Protein AF-A0A6C0D6Q9-F1 (afdb_monomer)

Radius of gyration: 25.02 Å; Cα contacts (8 Å, |Δi|>4): 285; chains: 1; bounding box: 72×56×76 Å

Sequence (284 aa):
MNNLYQIFYPYNKFDSTKDVEIRLEKFMYTKEYIDFENEVADVDDVADAVHAIDNNACTIVSEGAFEQQHPPQSVVNVIVQPSLQRGGSKLLIPDKIDSLFWCLYIAHYGYEQYLAIGNKYMNAEFVEKAKIMEYLKSNKNVLKNINKKITLGAAQEIMSELITNKKTSLLSINAFAAYYKKNILIENTMNGSYLEYIYDTDEPWIHIKYITRGRYGICEIFPIVKTGIHVEYPDKPLRGISTYKVSELNELAASIPSIANDPARSSWKKPDLYGNIWRTLLWA

Structure (mmCIF, N/CA/C/O backbone):
data_AF-A0A6C0D6Q9-F1
#
_entry.id   AF-A0A6C0D6Q9-F1
#
loop_
_atom_site.group_PDB
_atom_site.id
_atom_site.type_symbol
_atom_site.label_atom_id
_atom_site.label_alt_id
_atom_site.label_comp_id
_atom_site.label_asym_id
_atom_site.label_entity_id
_atom_site.label_seq_id
_atom_site.pdbx_PDB_ins_code
_atom_site.Cartn_x
_atom_site.Cartn_y
_atom_site.Cartn_z
_atom_site.occupancy
_atom_site.B_iso_or_equiv
_atom_site.auth_seq_id
_atom_site.auth_comp_id
_atom_site.auth_asym_id
_atom_site.auth_atom_id
_atom_site.pdbx_PDB_model_num
ATOM 1 N N . MET A 1 1 ? -2.386 24.964 -40.625 1.00 36.41 1 MET A N 1
ATOM 2 C CA . MET A 1 1 ? -2.923 25.554 -39.381 1.00 36.41 1 MET A CA 1
ATOM 3 C C . MET A 1 1 ? -2.452 24.682 -38.232 1.00 36.41 1 MET A C 1
ATOM 5 O O . MET A 1 1 ? -3.066 23.661 -37.981 1.00 36.41 1 MET A O 1
ATOM 9 N N . ASN A 1 2 ? -1.315 25.018 -37.627 1.00 41.38 2 ASN A N 1
ATOM 10 C CA . ASN A 1 2 ? -0.743 24.296 -36.489 1.00 41.38 2 ASN A CA 1
ATOM 11 C C . ASN A 1 2 ? -0.406 25.306 -35.389 1.00 41.38 2 ASN A C 1
ATOM 13 O O . ASN A 1 2 ? -0.031 26.433 -35.706 1.00 41.38 2 ASN A O 1
ATOM 17 N N . ASN A 1 3 ? -0.481 24.833 -34.143 1.00 46.12 3 ASN A N 1
ATOM 18 C CA . ASN A 1 3 ? 0.010 25.438 -32.896 1.00 46.12 3 ASN A CA 1
ATOM 19 C C . ASN A 1 3 ? -0.953 26.302 -32.072 1.00 46.12 3 ASN A C 1
ATOM 21 O O . ASN A 1 3 ? -0.713 27.487 -31.868 1.00 46.12 3 ASN A O 1
ATOM 25 N N . LEU A 1 4 ? -1.949 25.652 -31.452 1.00 44.44 4 LEU A N 1
ATOM 26 C CA . LEU A 1 4 ? -2.520 26.133 -30.181 1.00 44.44 4 LEU A CA 1
ATOM 27 C C . LEU A 1 4 ? -2.158 25.252 -28.961 1.00 44.44 4 LEU A C 1
ATOM 29 O O . LEU A 1 4 ? -2.264 25.708 -27.829 1.00 44.44 4 LEU A O 1
ATOM 33 N N . TYR A 1 5 ? -1.686 24.014 -29.156 1.00 46.50 5 TYR A N 1
ATOM 34 C CA . TYR A 1 5 ? -1.529 23.036 -28.061 1.00 46.50 5 TYR A CA 1
ATOM 35 C C . TYR A 1 5 ? -0.155 23.025 -27.367 1.00 46.50 5 TYR A C 1
ATOM 37 O O . TYR A 1 5 ? 0.051 22.267 -26.422 1.00 46.50 5 TYR A O 1
ATOM 45 N N . GLN A 1 6 ? 0.787 23.869 -27.793 1.00 46.34 6 GLN A N 1
ATOM 46 C CA . GLN A 1 6 ? 2.190 23.780 -27.361 1.00 46.34 6 GLN A CA 1
ATOM 47 C C . GLN A 1 6 ? 2.535 24.588 -26.095 1.00 46.34 6 GLN A C 1
ATOM 49 O O . GLN A 1 6 ? 3.666 24.530 -25.626 1.00 46.34 6 GLN A O 1
ATOM 54 N N . ILE A 1 7 ? 1.585 25.338 -25.526 1.00 48.66 7 ILE A N 1
ATOM 55 C CA . ILE A 1 7 ? 1.871 26.299 -24.442 1.00 48.66 7 ILE A CA 1
ATOM 56 C C . ILE A 1 7 ? 1.864 25.633 -23.051 1.00 48.66 7 ILE A C 1
ATOM 58 O O . ILE A 1 7 ? 2.538 26.104 -22.140 1.00 48.66 7 ILE A O 1
ATOM 62 N N . PHE A 1 8 ? 1.146 24.518 -22.871 1.00 47.94 8 PHE A N 1
ATOM 63 C CA . PHE A 1 8 ? 0.882 23.963 -21.533 1.00 47.94 8 PHE A CA 1
ATOM 64 C C . PHE A 1 8 ? 1.704 22.726 -21.151 1.00 47.94 8 PHE A C 1
ATOM 66 O O . PHE A 1 8 ? 1.714 22.354 -19.978 1.00 47.94 8 PHE A O 1
ATOM 73 N N . TYR A 1 9 ? 2.415 22.089 -22.088 1.00 48.41 9 TYR A N 1
ATOM 74 C CA . TYR A 1 9 ? 3.174 20.869 -21.796 1.00 48.41 9 TYR A CA 1
ATOM 75 C C . TYR A 1 9 ? 4.577 20.913 -22.414 1.00 48.41 9 TYR A C 1
ATOM 77 O O . TYR A 1 9 ? 4.695 21.143 -23.615 1.00 48.41 9 TYR A O 1
ATOM 85 N N . PRO A 1 10 ? 5.646 20.645 -21.636 1.00 45.38 10 PRO A N 1
ATOM 86 C CA . PRO A 1 10 ? 7.024 20.851 -22.088 1.00 45.38 10 PRO A CA 1
ATOM 87 C C . PRO A 1 10 ? 7.542 19.808 -23.093 1.00 45.38 10 PRO A C 1
ATOM 89 O O . PRO A 1 10 ? 8.699 19.886 -23.484 1.00 45.38 10 PRO A O 1
ATOM 92 N N . TYR A 1 11 ? 6.720 18.853 -23.536 1.00 50.53 11 TYR A N 1
ATOM 93 C CA . TYR A 1 11 ? 7.066 17.877 -24.573 1.00 50.53 11 TYR A CA 1
ATOM 94 C C . TYR A 1 11 ? 5.800 17.432 -25.305 1.00 50.53 11 TYR A C 1
ATOM 96 O O . TYR A 1 11 ? 4.738 17.388 -24.682 1.00 50.53 11 TYR A O 1
ATOM 104 N N . ASN A 1 12 ? 5.940 17.078 -26.588 1.00 54.81 12 ASN A N 1
ATOM 105 C CA . ASN A 1 12 ? 4.937 16.518 -27.508 1.00 54.81 12 ASN A CA 1
ATOM 106 C C . ASN A 1 12 ? 4.196 15.305 -26.909 1.00 54.81 12 ASN A C 1
ATOM 108 O O . ASN A 1 12 ? 4.475 14.147 -27.211 1.00 54.81 12 ASN A O 1
ATOM 112 N N . LYS A 1 13 ? 3.285 15.564 -25.968 1.00 51.81 13 LYS A N 1
ATOM 113 C CA . LYS A 1 13 ? 2.663 14.545 -25.114 1.00 51.81 13 LYS A CA 1
ATOM 114 C C . LYS A 1 13 ? 1.428 13.911 -25.750 1.00 51.81 13 LYS A C 1
ATOM 116 O O . LYS A 1 13 ? 0.923 12.954 -25.166 1.00 51.81 13 LYS A O 1
ATOM 121 N N . PHE A 1 14 ? 0.957 14.442 -26.880 1.00 53.38 14 PHE A N 1
ATOM 122 C CA . PHE A 1 14 ? -0.321 14.099 -27.512 1.00 53.38 14 PHE A CA 1
ATOM 123 C C . PHE A 1 14 ? -0.255 14.134 -29.050 1.00 53.38 14 PHE A C 1
ATOM 125 O O . PHE A 1 14 ? -1.269 14.345 -29.705 1.00 53.38 14 PHE A O 1
ATOM 132 N N . ASP A 1 15 ? 0.932 13.957 -29.633 1.00 57.75 15 ASP A N 1
ATOM 133 C CA . ASP A 1 15 ? 1.113 14.083 -31.087 1.00 57.75 15 ASP A CA 1
ATOM 134 C C . ASP A 1 15 ? 0.580 12.875 -31.869 1.00 57.75 15 ASP A C 1
ATOM 136 O O . ASP A 1 15 ? 0.362 12.976 -33.076 1.00 57.75 15 ASP A O 1
ATOM 140 N N . SER A 1 16 ? 0.348 11.738 -31.204 1.00 62.16 16 SER A N 1
ATOM 141 C CA . SER A 1 16 ? -0.269 10.569 -31.822 1.00 62.16 16 SER A CA 1
ATOM 142 C C . SER A 1 16 ? -1.599 10.227 -31.157 1.00 62.16 16 SER A C 1
ATOM 144 O O . SER A 1 16 ? -1.721 10.180 -29.932 1.00 62.16 16 SER A O 1
ATOM 146 N N . THR A 1 17 ? -2.611 9.941 -31.975 1.00 57.62 17 THR A N 1
ATOM 147 C CA . THR A 1 17 ? -3.930 9.473 -31.523 1.00 57.62 17 THR A CA 1
ATOM 148 C C . THR A 1 17 ? -3.814 8.194 -30.687 1.00 57.62 17 THR A C 1
ATOM 150 O O . THR A 1 17 ? -4.559 8.014 -29.730 1.00 57.62 17 THR A O 1
ATOM 153 N N . LYS A 1 18 ? -2.797 7.367 -30.972 1.00 57.78 18 LYS A N 1
ATOM 154 C CA . LYS A 1 18 ? -2.474 6.150 -30.216 1.00 57.78 18 LYS A CA 1
ATOM 155 C C . LYS A 1 18 ? -2.000 6.436 -28.787 1.00 57.78 18 LYS A C 1
ATOM 157 O O . LYS A 1 18 ? -2.343 5.690 -27.878 1.00 57.78 18 LYS A O 1
ATOM 162 N N . ASP A 1 19 ? -1.256 7.521 -28.556 1.00 55.28 19 ASP A N 1
ATOM 163 C CA . ASP A 1 19 ? -0.833 7.912 -27.201 1.00 55.28 19 ASP A CA 1
ATOM 164 C C . ASP A 1 19 ? -2.011 8.372 -26.338 1.00 55.28 19 ASP A C 1
ATOM 166 O O . ASP A 1 19 ? -1.986 8.222 -25.114 1.00 55.28 19 ASP A O 1
ATOM 170 N N . VAL A 1 20 ? -3.032 8.955 -26.971 1.00 60.06 20 VAL A N 1
ATOM 171 C CA . VAL A 1 20 ? -4.277 9.355 -26.310 1.00 60.06 20 VAL A CA 1
ATOM 172 C C . VAL A 1 20 ? -5.101 8.119 -25.969 1.00 60.06 20 VAL A C 1
ATOM 174 O O . VAL A 1 20 ? -5.506 7.982 -24.817 1.00 60.06 20 VAL A O 1
ATOM 177 N N . GLU A 1 21 ? -5.279 7.203 -26.924 1.00 56.94 21 GLU A N 1
ATOM 178 C CA . GLU A 1 21 ? -5.987 5.934 -26.719 1.00 56.94 21 GLU A CA 1
ATOM 179 C C . GLU A 1 21 ? -5.357 5.130 -25.580 1.00 56.94 21 GLU A C 1
ATOM 181 O O . GLU A 1 21 ? -6.020 4.913 -24.576 1.00 56.94 21 GLU A O 1
ATOM 186 N N . ILE A 1 22 ? -4.058 4.826 -25.628 1.00 61.12 22 ILE A N 1
ATOM 187 C CA . ILE A 1 22 ? -3.384 4.005 -24.601 1.00 61.12 22 ILE A CA 1
ATOM 188 C C . ILE A 1 22 ? -3.455 4.643 -23.200 1.00 61.12 22 ILE A C 1
ATOM 190 O O . ILE A 1 22 ? -3.532 3.953 -22.182 1.00 61.12 22 ILE A O 1
ATOM 194 N N . ARG A 1 23 ? -3.413 5.979 -23.103 1.00 58.59 23 ARG A N 1
ATOM 195 C CA . ARG A 1 23 ? -3.444 6.671 -21.800 1.00 58.59 23 ARG A CA 1
ATOM 196 C C . ARG A 1 23 ? -4.843 6.825 -21.229 1.00 58.59 23 ARG A C 1
ATOM 198 O O . ARG A 1 23 ? -4.978 6.881 -20.004 1.00 58.59 23 ARG A O 1
ATOM 205 N N . LEU A 1 24 ? -5.846 6.952 -22.092 1.00 60.97 24 LEU A N 1
ATOM 206 C CA . LEU A 1 24 ? -7.233 7.147 -21.690 1.00 60.97 24 LEU A CA 1
ATOM 207 C C . LEU A 1 24 ? -8.018 5.841 -21.640 1.00 60.97 24 LEU A C 1
ATOM 209 O O . LEU A 1 24 ? -9.018 5.815 -20.940 1.00 60.97 24 LEU A O 1
ATOM 213 N N . GLU A 1 25 ? -7.554 4.761 -22.269 1.00 66.00 25 GLU A N 1
ATOM 214 C CA . GLU A 1 25 ? -8.212 3.447 -22.296 1.00 66.00 25 GLU A CA 1
ATOM 215 C C . GLU A 1 25 ? -8.549 2.946 -20.887 1.00 66.00 25 GLU A C 1
ATOM 217 O O . GLU A 1 25 ? -9.676 2.538 -20.619 1.00 66.00 25 GLU A O 1
ATOM 222 N N . LYS A 1 26 ? -7.634 3.117 -19.924 1.00 59.66 26 LYS A N 1
ATOM 223 C CA . LYS A 1 26 ? -7.887 2.758 -18.515 1.00 59.66 26 LYS A CA 1
ATOM 224 C C . LYS A 1 26 ? -9.010 3.566 -17.841 1.00 59.66 26 LYS A C 1
ATOM 226 O O . LYS A 1 26 ? -9.504 3.164 -16.789 1.00 59.66 26 LYS A O 1
ATOM 231 N N . PHE A 1 27 ? -9.382 4.702 -18.425 1.00 59.97 27 PHE A N 1
ATOM 232 C CA . PHE A 1 27 ? -10.441 5.608 -17.981 1.00 59.97 27 PHE A CA 1
ATOM 233 C C . PHE A 1 27 ? -11.648 5.637 -18.935 1.00 59.97 27 PHE A C 1
ATOM 235 O O . PHE A 1 27 ? -12.621 6.335 -18.654 1.00 59.97 27 PHE A O 1
ATOM 242 N N . MET A 1 28 ? -11.598 4.910 -20.055 1.00 67.56 28 MET A N 1
ATOM 243 C CA . MET A 1 28 ? -12.681 4.829 -21.030 1.00 67.56 28 MET A CA 1
ATOM 244 C C . MET A 1 28 ? -13.683 3.740 -20.629 1.00 67.56 28 MET A C 1
ATOM 246 O O . MET A 1 28 ? -13.324 2.692 -20.091 1.00 67.56 28 MET A O 1
ATOM 250 N N . TYR A 1 29 ? -14.961 4.004 -20.892 1.00 57.69 29 TYR A N 1
ATOM 251 C CA . TYR A 1 29 ? -16.035 3.017 -20.781 1.00 57.69 29 TYR A CA 1
ATOM 252 C C . TYR A 1 29 ? -16.038 2.158 -22.052 1.00 57.69 29 TYR A C 1
ATOM 254 O O . TYR A 1 29 ? -16.615 2.547 -23.067 1.00 57.69 29 TYR A O 1
ATOM 262 N N . THR A 1 30 ? -15.327 1.030 -22.025 1.00 75.50 30 THR A N 1
ATOM 263 C CA . THR A 1 30 ? -15.265 0.081 -23.148 1.00 75.50 30 THR A CA 1
ATOM 264 C C . THR A 1 30 ? -16.440 -0.899 -23.114 1.00 75.50 30 THR A C 1
ATOM 266 O O . THR A 1 30 ? -17.106 -1.066 -22.097 1.00 75.50 30 THR A O 1
ATOM 269 N N . LYS A 1 31 ? -16.722 -1.568 -24.235 1.00 63.56 31 LYS A N 1
ATOM 270 C CA . LYS A 1 31 ? -17.816 -2.549 -24.308 1.00 63.56 31 LYS A CA 1
ATOM 271 C C . LYS A 1 31 ? -17.593 -3.745 -23.369 1.00 63.56 31 LYS A C 1
ATOM 273 O O . LYS A 1 31 ? -18.508 -4.139 -22.666 1.00 63.56 31 LYS A O 1
ATOM 278 N N . GLU A 1 32 ? -16.350 -4.214 -23.274 1.00 64.06 32 GLU A N 1
ATOM 279 C CA . GLU A 1 32 ? -15.916 -5.259 -22.330 1.00 64.06 32 GLU A CA 1
ATOM 280 C C . GLU A 1 32 ? -16.214 -4.893 -20.864 1.00 64.06 32 GLU A C 1
ATOM 282 O O . GLU A 1 32 ? -16.486 -5.762 -20.042 1.00 64.06 32 GLU A O 1
ATOM 287 N N . TYR A 1 33 ? -16.194 -3.597 -20.536 1.00 58.97 33 TYR A N 1
ATOM 288 C CA . TYR A 1 33 ? -16.543 -3.086 -19.213 1.00 58.97 33 TYR A CA 1
ATOM 289 C C . TYR A 1 33 ? -18.053 -3.135 -18.937 1.00 58.97 33 TYR A C 1
ATOM 291 O O . TYR A 1 33 ? -18.457 -3.512 -17.841 1.00 58.97 33 TYR A O 1
ATOM 299 N N . ILE A 1 34 ? -18.876 -2.776 -19.930 1.00 65.00 34 ILE A N 1
ATOM 300 C CA . ILE A 1 34 ? -20.345 -2.825 -19.832 1.00 65.00 34 ILE A CA 1
ATOM 301 C C . ILE A 1 34 ? -20.808 -4.272 -19.653 1.00 65.00 34 ILE A C 1
ATOM 303 O O . ILE A 1 34 ? -21.664 -4.551 -18.819 1.00 65.00 34 ILE A O 1
ATOM 307 N N . ASP A 1 35 ? -20.204 -5.194 -20.399 1.00 67.06 35 ASP A N 1
ATOM 308 C CA . ASP A 1 35 ? -20.554 -6.610 -20.334 1.00 67.06 35 ASP A CA 1
ATOM 309 C C . ASP A 1 35 ? -20.188 -7.213 -18.955 1.00 67.06 35 ASP A C 1
ATOM 311 O O . ASP A 1 35 ? -20.977 -7.970 -18.395 1.00 67.06 35 ASP A O 1
ATOM 315 N N . PHE A 1 36 ? -19.074 -6.789 -18.336 1.00 60.75 36 PHE A N 1
ATOM 316 C CA . PHE A 1 36 ? -18.707 -7.178 -16.963 1.00 60.75 36 PHE A CA 1
ATOM 317 C C . PHE A 1 36 ? -19.627 -6.579 -15.882 1.00 60.75 36 PHE A C 1
ATOM 319 O O . PHE A 1 36 ? -19.963 -7.264 -14.920 1.00 60.75 36 PHE A O 1
ATOM 326 N N . GLU A 1 37 ? -20.036 -5.308 -15.997 1.00 53.53 37 GLU A N 1
ATOM 327 C CA . GLU A 1 37 ? -20.980 -4.705 -15.037 1.00 53.53 37 GLU A CA 1
ATOM 328 C C . GLU A 1 37 ? -22.361 -5.368 -15.097 1.00 53.53 37 GLU A C 1
ATOM 330 O O . GLU A 1 37 ? -22.969 -5.594 -14.051 1.00 53.53 37 GLU A O 1
ATOM 335 N N . ASN A 1 38 ? -22.826 -5.736 -16.293 1.00 53.56 38 ASN A N 1
ATOM 336 C CA . ASN A 1 38 ? -24.103 -6.427 -16.468 1.00 53.56 38 ASN A CA 1
ATOM 337 C C . ASN A 1 38 ? -24.065 -7.861 -15.909 1.00 53.56 38 ASN A C 1
ATOM 339 O O . ASN A 1 38 ? -25.003 -8.264 -15.230 1.00 53.56 38 ASN A O 1
ATOM 343 N N . GLU A 1 39 ? -22.960 -8.599 -16.081 1.00 53.66 39 GLU A N 1
ATOM 344 C CA . GLU A 1 39 ? -22.799 -9.934 -15.473 1.00 53.66 39 GLU A CA 1
ATOM 345 C C . GLU A 1 39 ? -22.780 -9.907 -13.933 1.00 53.66 39 GLU A C 1
ATOM 347 O O . GLU A 1 39 ? -23.155 -10.889 -13.293 1.00 53.66 39 GLU A O 1
ATOM 352 N N . VAL A 1 40 ? -22.352 -8.798 -13.321 1.00 52.16 40 VAL A N 1
ATOM 353 C CA . VAL A 1 40 ? -22.375 -8.618 -11.858 1.00 52.16 40 VAL A CA 1
ATOM 354 C C . VAL A 1 40 ? -23.752 -8.152 -11.365 1.00 52.16 40 VAL A C 1
ATOM 356 O O . VAL A 1 40 ? -24.133 -8.495 -10.248 1.00 52.16 40 VAL A O 1
ATOM 359 N N . ALA A 1 41 ? -24.504 -7.409 -12.181 1.00 46.69 41 ALA A N 1
ATOM 360 C CA . ALA A 1 41 ? -25.847 -6.930 -11.851 1.00 46.69 41 ALA A CA 1
ATOM 361 C C . ALA A 1 41 ? -26.933 -8.020 -11.969 1.00 46.69 41 ALA A C 1
ATOM 363 O O . ALA A 1 41 ? -27.882 -8.016 -11.188 1.00 46.69 41 ALA A O 1
ATOM 364 N N . ASP A 1 42 ? -26.769 -8.998 -12.866 1.00 38.38 42 ASP A N 1
ATOM 365 C CA . ASP A 1 42 ? -27.741 -10.085 -13.100 1.00 38.38 42 ASP A CA 1
ATOM 366 C C . ASP A 1 42 ? -27.826 -11.130 -11.958 1.00 38.38 42 ASP A C 1
ATOM 368 O O . ASP A 1 42 ? -28.563 -12.114 -12.055 1.00 38.38 42 ASP A O 1
ATOM 372 N N . VAL A 1 43 ? -27.098 -10.937 -10.851 1.00 43.66 43 VAL A N 1
ATOM 373 C CA . VAL A 1 43 ? -27.155 -11.810 -9.660 1.00 43.66 43 VAL A CA 1
ATOM 374 C C . VAL A 1 43 ? -28.143 -11.289 -8.596 1.00 43.66 43 VAL A C 1
ATOM 376 O O . VAL A 1 43 ? -28.508 -12.044 -7.695 1.00 43.66 43 VAL A O 1
ATOM 379 N N . ASP A 1 44 ? -28.633 -10.048 -8.714 1.00 37.12 44 ASP A N 1
ATOM 380 C CA . ASP A 1 44 ? -29.447 -9.388 -7.676 1.00 37.12 44 ASP A CA 1
ATOM 381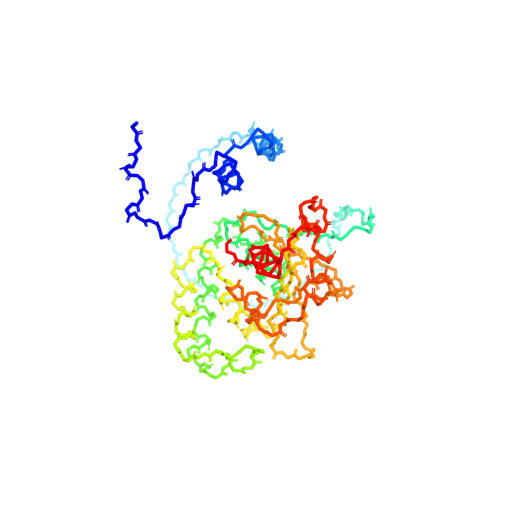 C C . ASP A 1 44 ? -30.978 -9.425 -7.902 1.00 37.12 44 ASP A C 1
ATOM 383 O O . ASP A 1 44 ? -31.736 -9.056 -7.003 1.00 37.12 44 ASP A O 1
ATOM 387 N N . ASP A 1 45 ? -31.481 -9.955 -9.023 1.00 34.78 45 ASP A N 1
ATOM 388 C CA . ASP A 1 45 ? -32.927 -9.989 -9.319 1.00 34.78 45 ASP A CA 1
ATOM 389 C C . ASP A 1 45 ? -33.630 -11.276 -8.837 1.00 34.78 45 ASP A C 1
ATOM 391 O O . ASP A 1 45 ? -34.239 -12.020 -9.606 1.00 34.78 45 ASP A O 1
ATOM 395 N N . VAL A 1 46 ? -33.598 -11.542 -7.524 1.00 35.22 46 VAL A N 1
ATOM 396 C CA . VAL A 1 46 ? -34.611 -12.397 -6.862 1.00 35.22 46 VAL A CA 1
ATOM 397 C C . VAL A 1 46 ? -34.925 -11.882 -5.452 1.00 35.22 46 VAL A C 1
ATOM 399 O O . VAL A 1 46 ? -34.739 -12.583 -4.458 1.00 35.22 46 VAL A O 1
ATOM 402 N N . ALA A 1 47 ? -35.408 -10.645 -5.328 1.00 30.86 47 ALA A N 1
ATOM 403 C CA . ALA A 1 47 ? -35.934 -10.155 -4.050 1.00 30.86 47 ALA A CA 1
ATOM 404 C C . ALA A 1 47 ? -37.081 -9.143 -4.197 1.00 30.86 47 ALA A C 1
ATOM 406 O O . ALA A 1 47 ? -37.170 -8.204 -3.418 1.00 30.86 47 ALA A O 1
ATOM 407 N N . ASP A 1 48 ? -38.002 -9.372 -5.135 1.00 32.69 48 ASP A N 1
ATOM 408 C CA . ASP A 1 48 ? -39.296 -8.681 -5.166 1.00 32.69 48 ASP A CA 1
ATOM 409 C C . ASP A 1 48 ? -40.442 -9.693 -5.048 1.00 32.69 48 ASP A C 1
ATOM 411 O O . ASP A 1 48 ? -41.012 -10.149 -6.035 1.00 32.69 48 ASP A O 1
ATOM 415 N N . ALA A 1 49 ? -40.758 -10.070 -3.805 1.00 27.62 49 ALA A N 1
ATOM 416 C CA . ALA A 1 49 ? -42.090 -10.490 -3.361 1.00 27.62 49 ALA A CA 1
ATOM 417 C C . ALA A 1 49 ? -42.048 -10.821 -1.861 1.00 27.62 49 ALA A C 1
ATOM 419 O O . ALA A 1 49 ? -41.525 -11.862 -1.485 1.00 27.62 49 ALA A O 1
ATOM 420 N N . VAL A 1 50 ? -42.595 -9.949 -1.007 1.00 29.83 50 VAL A N 1
ATOM 421 C CA . VAL A 1 50 ? -43.703 -10.235 -0.066 1.00 29.83 50 VAL A CA 1
ATOM 422 C C . VAL A 1 50 ? -43.984 -8.966 0.759 1.00 29.83 50 VAL A C 1
ATOM 424 O O . VAL A 1 50 ? -43.269 -8.607 1.685 1.00 29.83 50 VAL A O 1
ATOM 427 N N . HIS A 1 51 ? -45.059 -8.296 0.346 1.00 29.66 51 HIS A N 1
ATOM 428 C CA . HIS A 1 51 ? -46.069 -7.559 1.110 1.00 29.66 51 HIS A CA 1
ATOM 429 C C . HIS A 1 51 ? -45.771 -6.981 2.511 1.00 29.66 51 HIS A C 1
ATOM 431 O O . HIS A 1 51 ? -45.695 -7.678 3.517 1.00 29.66 51 HIS A O 1
ATOM 437 N N . ALA A 1 52 ? -45.830 -5.645 2.537 1.00 27.28 52 ALA A N 1
ATOM 438 C CA . ALA A 1 52 ? -46.611 -4.788 3.435 1.00 27.28 52 ALA A CA 1
ATOM 439 C C . ALA A 1 52 ? -47.501 -5.462 4.503 1.00 27.28 52 ALA A C 1
ATOM 441 O O . ALA A 1 52 ? -48.467 -6.133 4.144 1.00 27.28 52 ALA A O 1
ATOM 442 N N . ILE A 1 53 ? -47.280 -5.106 5.780 1.00 31.47 53 ILE A N 1
ATOM 443 C CA . ILE A 1 53 ? -48.332 -4.890 6.793 1.00 31.47 53 ILE A CA 1
ATOM 444 C C . ILE A 1 53 ? -47.967 -3.670 7.666 1.00 31.47 53 ILE A C 1
ATOM 446 O O . ILE A 1 53 ? -46.814 -3.461 8.035 1.00 31.47 53 ILE A O 1
ATOM 450 N N . ASP A 1 54 ? -49.010 -2.886 7.930 1.00 27.72 54 ASP A N 1
ATOM 451 C CA . ASP A 1 54 ? -49.168 -1.618 8.645 1.00 27.72 54 ASP A CA 1
ATOM 452 C C . ASP A 1 54 ? -48.539 -1.453 10.047 1.00 27.72 54 ASP A C 1
ATOM 454 O O . ASP A 1 54 ? -48.595 -2.330 10.904 1.00 27.72 54 ASP A O 1
ATOM 458 N N . ASN A 1 55 ? -48.059 -0.221 10.267 1.00 28.83 55 ASN A N 1
ATOM 459 C CA . ASN A 1 55 ? -48.318 0.705 11.383 1.00 28.83 55 ASN A CA 1
ATOM 460 C C . ASN A 1 55 ? -48.687 0.163 12.783 1.00 28.83 55 ASN A C 1
ATOM 462 O O . ASN A 1 55 ? -49.788 -0.338 12.997 1.00 28.83 55 ASN A O 1
ATOM 466 N N . ASN A 1 56 ? -47.870 0.511 13.791 1.00 30.50 56 ASN A N 1
ATOM 467 C CA . ASN A 1 56 ? -48.351 1.218 14.990 1.00 30.50 56 ASN A CA 1
ATOM 468 C C . ASN A 1 56 ? -47.215 1.822 15.839 1.00 30.50 56 ASN A C 1
ATOM 470 O O . ASN A 1 56 ? -46.089 1.335 15.870 1.00 30.50 56 ASN A O 1
ATOM 474 N N . ALA A 1 57 ? -47.547 2.932 16.495 1.00 25.92 57 ALA A N 1
ATOM 475 C CA . ALA A 1 57 ? -46.662 3.855 17.197 1.00 25.92 57 ALA A CA 1
ATOM 476 C C . ALA A 1 57 ? -46.303 3.455 18.649 1.00 25.92 57 ALA A C 1
ATOM 478 O O . ALA A 1 57 ? -46.954 2.607 19.251 1.00 25.92 57 ALA A O 1
ATOM 479 N N . CYS A 1 58 ? -45.396 4.263 19.229 1.00 22.80 58 CYS A N 1
ATOM 480 C CA . CYS A 1 58 ? -45.438 4.816 20.602 1.00 22.80 58 CYS A CA 1
ATOM 481 C C . CYS A 1 58 ? -44.438 4.272 21.663 1.00 22.80 58 CYS A C 1
ATOM 483 O O . CYS A 1 58 ? -44.626 3.215 22.245 1.00 22.80 58 CYS A O 1
ATOM 485 N N . THR A 1 59 ? -43.459 5.137 21.977 1.00 22.66 59 THR A N 1
ATOM 486 C CA . THR A 1 59 ? -43.056 5.627 23.322 1.00 22.66 59 THR A CA 1
ATOM 487 C C . THR A 1 59 ? -42.213 4.787 24.309 1.00 22.66 59 THR A C 1
ATOM 489 O O . THR A 1 59 ? -42.647 3.805 24.892 1.00 22.66 59 THR A O 1
ATOM 492 N N . ILE A 1 60 ? -41.007 5.336 24.541 1.00 26.55 60 ILE A N 1
ATOM 493 C CA . ILE A 1 60 ? -40.158 5.491 25.750 1.00 26.55 60 ILE A CA 1
ATOM 494 C C . ILE A 1 60 ? -40.682 4.913 27.085 1.00 26.55 60 ILE A C 1
ATOM 496 O O . ILE A 1 60 ? -41.680 5.429 27.571 1.00 26.55 60 ILE A O 1
ATOM 500 N N . VAL A 1 61 ? -39.894 4.043 27.757 1.00 25.83 61 VAL A N 1
ATOM 501 C CA . VAL A 1 61 ? -39.509 4.130 29.199 1.00 25.83 61 VAL A CA 1
ATOM 502 C C . VAL A 1 61 ? -38.160 3.411 29.449 1.00 25.83 61 VAL A C 1
ATOM 504 O O . VAL A 1 61 ? -37.756 2.524 28.701 1.00 25.83 61 VAL A O 1
ATOM 507 N N . SER A 1 62 ? -37.474 3.874 30.491 1.00 25.33 62 SER A N 1
ATOM 508 C CA . SER A 1 62 ? -36.135 3.635 31.039 1.00 25.33 62 SER A CA 1
ATOM 509 C C . SER A 1 62 ? -35.929 2.396 31.939 1.00 25.33 62 SER A C 1
ATOM 511 O O . SER A 1 62 ? -36.883 1.866 32.493 1.00 25.33 62 SER A O 1
ATOM 513 N N . GLU A 1 63 ? -34.636 2.111 32.182 1.00 25.28 63 GLU A N 1
ATOM 514 C CA . GLU A 1 63 ? -33.986 1.524 33.384 1.00 25.28 63 GLU A CA 1
ATOM 515 C C . GLU A 1 63 ? -34.196 0.046 33.786 1.00 25.28 63 GLU A C 1
ATOM 517 O O . GLU A 1 63 ? -35.308 -0.449 33.907 1.00 25.28 63 GLU A O 1
ATOM 522 N N . GLY A 1 64 ? -33.076 -0.616 34.135 1.00 25.50 64 GLY A N 1
ATOM 523 C CA . GLY A 1 64 ? -33.057 -1.793 35.018 1.00 25.50 64 GLY A CA 1
ATOM 524 C C . GLY A 1 64 ? -31.996 -2.852 34.688 1.00 25.50 64 GLY A C 1
ATOM 525 O O . GLY A 1 64 ? -32.170 -3.640 33.767 1.00 25.50 64 GLY A O 1
ATOM 526 N N . ALA A 1 65 ? -30.915 -2.895 35.471 1.00 22.80 65 ALA A N 1
ATOM 527 C CA . ALA A 1 65 ? -29.902 -3.955 35.482 1.00 22.80 65 ALA A CA 1
ATOM 528 C C . ALA A 1 65 ? -30.378 -5.208 36.248 1.00 22.80 65 ALA A C 1
ATOM 530 O O . ALA A 1 65 ? -31.053 -5.044 37.260 1.00 22.80 65 ALA A O 1
ATOM 531 N N . PHE A 1 66 ? -29.959 -6.421 35.842 1.00 26.92 66 PHE A N 1
ATOM 532 C CA . PHE A 1 66 ? -29.633 -7.534 36.757 1.00 26.92 66 PHE A CA 1
ATOM 533 C C . PHE A 1 66 ? -28.855 -8.678 36.066 1.00 26.92 66 PHE A C 1
ATOM 535 O O . PHE A 1 66 ? -28.834 -8.803 34.845 1.00 26.92 66 PHE A O 1
ATOM 542 N N . GLU A 1 67 ? -28.179 -9.452 36.912 1.00 24.50 67 GLU A N 1
ATOM 543 C CA . GLU A 1 67 ? -27.077 -10.399 36.716 1.00 24.50 67 GLU A CA 1
ATOM 544 C C . GLU A 1 67 ? -27.363 -11.759 36.037 1.00 24.50 67 GLU A C 1
ATOM 546 O O . GLU A 1 67 ? -28.488 -12.163 35.767 1.00 24.50 67 GLU A O 1
ATOM 551 N N . GLN A 1 68 ? -26.236 -12.441 35.804 1.00 27.86 68 GLN A N 1
ATOM 552 C CA . GLN A 1 68 ? -25.917 -13.724 35.166 1.00 27.86 68 GLN A CA 1
ATOM 553 C C . GLN A 1 68 ? -26.726 -14.958 35.618 1.00 27.86 68 GLN A C 1
ATOM 555 O O . GLN A 1 68 ? -27.011 -15.089 36.804 1.00 27.86 68 GLN A O 1
ATOM 560 N N . GLN A 1 69 ? -26.913 -15.934 34.703 1.00 26.14 69 GLN A N 1
ATOM 561 C CA . GLN A 1 69 ? -26.633 -17.381 34.899 1.00 26.14 69 GLN A CA 1
ATOM 562 C C . GLN A 1 69 ? -26.887 -18.234 33.620 1.00 26.14 69 GLN A C 1
ATOM 564 O O . GLN A 1 69 ? -27.910 -18.102 32.955 1.00 26.14 69 GLN A O 1
ATOM 569 N N . HIS A 1 70 ? -25.937 -19.123 33.290 1.00 30.70 70 HIS A N 1
ATOM 570 C CA . HIS A 1 70 ? -26.021 -20.267 32.345 1.00 30.70 70 HIS A CA 1
ATOM 571 C C . HIS A 1 70 ? -26.527 -21.541 33.084 1.00 30.70 70 HIS A C 1
ATOM 573 O O . HIS A 1 70 ? -26.445 -21.556 34.311 1.00 30.70 70 HIS A O 1
ATOM 579 N N . PRO A 1 71 ? -26.759 -22.705 32.424 1.00 37.81 71 PRO A N 1
ATOM 580 C CA . PRO A 1 71 ? -27.551 -23.024 31.222 1.00 37.81 71 PRO A CA 1
ATOM 581 C C . PRO A 1 71 ? -28.540 -24.208 31.486 1.00 37.81 71 PRO A C 1
ATOM 583 O O . PRO A 1 71 ? -28.544 -24.785 32.573 1.00 37.81 71 PRO A O 1
ATOM 586 N N . PRO A 1 72 ? -29.336 -24.657 30.491 1.00 28.52 72 PRO A N 1
ATOM 587 C CA . PRO A 1 72 ? -29.176 -26.060 30.075 1.00 28.52 72 PRO A CA 1
ATOM 588 C C . PRO A 1 72 ? -29.282 -26.306 28.555 1.00 28.52 72 PRO A C 1
ATOM 590 O O . PRO A 1 72 ? -29.586 -25.425 27.760 1.00 28.52 72 PRO A O 1
ATOM 593 N N . GLN A 1 73 ? -28.931 -27.538 28.184 1.00 26.47 73 GLN A N 1
ATOM 594 C CA . GLN A 1 73 ? -28.506 -28.030 26.874 1.00 26.47 73 GLN A CA 1
ATOM 595 C C . GLN A 1 73 ? -29.628 -28.358 25.862 1.00 26.47 73 GLN A C 1
ATOM 597 O O . GLN A 1 73 ? -30.750 -28.702 26.222 1.00 26.47 73 GLN A O 1
ATOM 602 N N . SER A 1 74 ? -29.189 -28.408 24.594 1.00 27.30 74 SER A N 1
ATOM 603 C CA . SER A 1 74 ? -29.608 -29.281 23.477 1.00 27.30 74 SER A CA 1
ATOM 604 C C . SER A 1 74 ? -30.967 -29.079 22.791 1.00 27.30 74 SER A C 1
ATOM 606 O O . SER A 1 74 ? -31.957 -29.700 23.157 1.00 27.30 74 SER A O 1
ATOM 608 N N . VAL A 1 75 ? -30.926 -28.402 21.635 1.00 28.50 75 VAL A N 1
ATOM 609 C CA . VAL A 1 75 ? -31.578 -28.889 20.406 1.00 28.50 75 VAL A CA 1
ATOM 610 C C . VAL A 1 75 ? -30.576 -28.733 19.259 1.00 28.50 75 VAL A C 1
ATOM 612 O O . VAL A 1 75 ? -30.165 -27.627 18.914 1.00 28.50 75 VAL A O 1
ATOM 615 N N . VAL A 1 76 ? -30.117 -29.864 18.725 1.00 26.36 76 VAL A N 1
ATOM 616 C CA . VAL A 1 76 ? -29.199 -29.939 17.585 1.00 26.36 76 VAL A CA 1
ATOM 617 C C . VAL A 1 76 ? -30.009 -29.675 16.320 1.00 26.36 76 VAL A C 1
ATOM 619 O O . VAL A 1 76 ? -30.684 -30.572 15.826 1.00 26.36 76 VAL A O 1
ATOM 622 N N . ASN A 1 77 ? -29.933 -28.459 15.783 1.00 33.28 77 ASN A N 1
ATOM 623 C CA . ASN A 1 77 ? -30.330 -28.208 14.403 1.00 33.28 77 ASN A CA 1
ATOM 624 C C . ASN A 1 77 ? -29.095 -28.379 13.520 1.00 33.28 77 ASN A C 1
ATOM 626 O O . ASN A 1 77 ? -28.199 -27.537 13.494 1.00 33.28 77 ASN A O 1
ATOM 630 N N . VAL A 1 78 ? -29.054 -29.517 12.825 1.00 29.06 78 VAL A N 1
ATOM 631 C CA . VAL A 1 78 ? -28.110 -29.805 11.745 1.00 29.06 78 VAL A CA 1
ATOM 632 C C . VAL A 1 78 ? -28.414 -28.836 10.604 1.00 29.06 78 VAL A C 1
ATOM 634 O O . VAL A 1 78 ? -29.248 -29.109 9.746 1.00 29.06 78 VAL A O 1
ATOM 637 N N . ILE A 1 79 ? -27.759 -27.676 10.608 1.00 34.25 79 ILE A N 1
ATOM 638 C CA . ILE A 1 79 ? -27.654 -26.856 9.405 1.00 34.25 79 ILE A CA 1
ATOM 639 C C . ILE A 1 79 ? -26.532 -27.474 8.583 1.00 34.25 79 ILE A C 1
ATOM 641 O O . ILE A 1 79 ? -25.363 -27.474 8.970 1.00 34.25 79 ILE A O 1
ATOM 645 N N . VAL A 1 80 ? -26.946 -28.076 7.474 1.00 29.78 80 VAL A N 1
ATOM 646 C CA . VAL A 1 80 ? -26.102 -28.660 6.440 1.00 29.78 80 VAL A CA 1
ATOM 647 C C . VAL A 1 80 ? -25.057 -27.624 6.019 1.00 29.78 80 VAL A C 1
ATOM 649 O O . VAL A 1 80 ? -25.377 -26.628 5.376 1.00 29.78 80 VAL A O 1
ATOM 652 N N . GLN A 1 81 ? -23.800 -27.858 6.397 1.00 40.97 81 GLN A N 1
ATOM 653 C CA . GLN A 1 81 ? -22.656 -27.200 5.774 1.00 40.97 81 GLN A CA 1
ATOM 654 C C . GLN A 1 81 ? -22.689 -27.525 4.273 1.00 40.97 81 GLN A C 1
ATOM 656 O O . GLN A 1 81 ? -22.785 -28.707 3.927 1.00 40.97 81 GLN A O 1
ATOM 661 N N . PRO A 1 82 ? -22.545 -26.550 3.361 1.00 36.66 82 PRO A N 1
ATOM 662 C CA . PRO A 1 82 ? -22.098 -26.864 2.018 1.00 36.66 82 PRO A CA 1
ATOM 663 C C . PRO A 1 82 ? -20.701 -27.473 2.154 1.00 36.66 82 PRO A C 1
ATOM 665 O O . PRO A 1 82 ? -19.757 -26.822 2.603 1.00 36.66 82 PRO A O 1
ATOM 668 N N . SER A 1 83 ? -20.600 -28.761 1.847 1.00 33.25 83 SER A N 1
ATOM 669 C CA . SER A 1 83 ? -19.379 -29.552 1.926 1.00 33.25 83 SER A CA 1
ATOM 670 C C . SER A 1 83 ? -18.210 -28.855 1.224 1.00 33.25 83 SER A C 1
ATOM 672 O O . SER A 1 83 ? -18.270 -28.584 0.023 1.00 33.25 83 SER A O 1
ATOM 674 N N . LEU A 1 84 ? -17.132 -28.624 1.976 1.00 46.28 84 LEU A N 1
ATOM 675 C CA . LEU A 1 84 ? -15.815 -28.227 1.485 1.00 46.28 84 LEU A CA 1
ATOM 676 C C . LEU A 1 84 ? -15.295 -29.237 0.452 1.00 46.28 84 LEU A C 1
ATOM 678 O O . LEU A 1 84 ? -14.775 -30.280 0.836 1.00 46.28 84 LEU A O 1
ATOM 682 N N . GLN A 1 85 ? -15.369 -28.907 -0.842 1.00 34.72 85 GLN A N 1
ATOM 683 C CA . GLN A 1 85 ? -14.501 -29.490 -1.875 1.00 34.72 85 GLN A CA 1
ATOM 684 C C . GLN A 1 85 ? -14.237 -28.518 -3.039 1.00 34.72 85 GLN A C 1
ATOM 686 O O . GLN A 1 85 ? -15.007 -28.466 -3.997 1.00 34.72 85 GLN A O 1
ATOM 691 N N . ARG A 1 86 ? -13.092 -27.819 -2.997 1.00 34.41 86 ARG A N 1
ATOM 692 C CA . ARG A 1 86 ? -12.038 -27.828 -4.040 1.00 34.41 86 ARG A CA 1
ATOM 693 C C . ARG A 1 86 ? -10.943 -26.815 -3.697 1.00 34.41 86 ARG A C 1
ATOM 695 O O . ARG A 1 86 ? -11.240 -25.675 -3.364 1.00 34.41 86 ARG A O 1
ATOM 702 N N . GLY A 1 87 ? -9.685 -27.249 -3.787 1.00 34.00 87 GLY A N 1
ATOM 703 C CA . GLY A 1 87 ? -8.481 -26.458 -3.515 1.00 34.00 87 GLY A CA 1
ATOM 704 C C . GLY A 1 87 ? -8.234 -25.353 -4.542 1.00 34.00 87 GLY A C 1
ATOM 705 O O . GLY A 1 87 ? -7.312 -25.444 -5.346 1.00 34.00 87 GLY A O 1
ATOM 706 N N . GLY A 1 88 ? -9.070 -24.321 -4.506 1.00 40.81 88 GLY A N 1
ATOM 707 C CA . GLY A 1 88 ? -8.814 -23.014 -5.090 1.00 40.81 88 GLY A CA 1
ATOM 708 C C . GLY A 1 88 ? -8.617 -22.016 -3.959 1.00 40.81 88 GLY A C 1
ATOM 709 O O . GLY A 1 88 ? -9.317 -22.054 -2.949 1.00 40.81 88 GLY A O 1
ATOM 710 N N . SER A 1 89 ? -7.639 -21.138 -4.103 1.00 59.12 89 SER A N 1
ATOM 711 C CA . SER A 1 89 ? -7.456 -20.024 -3.192 1.00 59.12 89 SER A CA 1
ATOM 712 C C . SER A 1 89 ? -8.697 -19.136 -3.165 1.00 59.12 89 SER A C 1
ATOM 714 O O . SER A 1 89 ? -9.091 -18.574 -4.185 1.00 59.12 89 SER A O 1
ATOM 716 N N . LYS A 1 90 ? -9.331 -19.007 -1.996 1.00 83.06 90 LYS A N 1
ATOM 717 C CA . LYS A 1 90 ? -10.507 -18.153 -1.847 1.00 83.06 90 LYS A CA 1
ATOM 718 C C . LYS A 1 90 ? -10.046 -16.700 -1.749 1.00 83.06 90 LYS A C 1
ATOM 720 O O . LYS A 1 90 ? -9.530 -16.267 -0.721 1.00 83.06 90 LYS A O 1
ATOM 725 N N . LEU A 1 91 ? -10.179 -15.971 -2.854 1.00 90.50 91 LEU A N 1
ATOM 726 C CA . LEU A 1 91 ? -10.053 -14.518 -2.871 1.00 90.50 91 LEU A CA 1
ATOM 727 C C . LEU A 1 91 ? -11.408 -13.928 -2.485 1.00 90.50 91 LEU A C 1
ATOM 729 O O . LEU A 1 91 ? -12.390 -14.109 -3.203 1.00 90.50 91 LEU A O 1
ATOM 733 N N . LEU A 1 92 ? -11.462 -13.231 -1.355 1.00 93.06 92 LEU A N 1
ATOM 734 C CA . LEU A 1 92 ? -12.668 -12.562 -0.886 1.00 93.06 92 LEU A CA 1
ATOM 735 C C . LEU A 1 92 ? -12.562 -11.070 -1.181 1.00 93.06 92 LEU A C 1
ATOM 737 O O . LEU A 1 92 ? -11.618 -10.411 -0.753 1.00 93.06 92 LEU A O 1
ATOM 741 N N . ILE A 1 93 ? -13.529 -10.530 -1.917 1.00 93.75 93 ILE A N 1
ATOM 742 C CA . ILE A 1 93 ? -13.542 -9.127 -2.337 1.00 93.75 93 ILE A CA 1
ATOM 743 C C . ILE A 1 93 ? -14.681 -8.429 -1.595 1.00 93.75 93 ILE A C 1
ATOM 745 O O . ILE A 1 93 ? -15.842 -8.718 -1.884 1.00 93.75 93 ILE A O 1
ATOM 749 N N . PRO A 1 94 ? -14.391 -7.518 -0.651 1.00 93.25 94 PRO A N 1
ATOM 750 C CA . PRO A 1 94 ? -15.433 -6.730 -0.010 1.00 93.25 94 PRO A CA 1
ATOM 751 C C . PRO A 1 94 ? -16.186 -5.892 -1.047 1.00 93.25 94 PRO A C 1
ATOM 753 O O . PRO A 1 94 ? -15.584 -5.234 -1.898 1.00 93.25 94 PRO A O 1
ATOM 756 N N . ASP A 1 95 ? -17.510 -5.876 -0.969 1.00 89.38 95 ASP A N 1
ATOM 757 C CA . ASP A 1 95 ? -18.382 -5.132 -1.881 1.00 89.38 95 ASP A CA 1
ATOM 758 C C . ASP A 1 95 ? -18.314 -3.611 -1.644 1.00 89.38 95 ASP A C 1
ATOM 760 O O . ASP A 1 95 ? -18.573 -2.824 -2.551 1.00 89.38 95 ASP A O 1
ATOM 764 N N . LYS A 1 96 ? -17.840 -3.162 -0.477 1.00 91.69 96 LYS A N 1
ATOM 765 C CA . LYS A 1 96 ? -17.832 -1.739 -0.092 1.00 91.69 96 LYS A CA 1
ATOM 766 C C . LYS A 1 96 ? -16.779 -0.888 -0.811 1.00 91.69 96 LYS A C 1
ATOM 768 O O . LYS A 1 96 ? -15.762 -1.373 -1.305 1.00 91.69 96 LYS A O 1
ATOM 773 N N . ILE A 1 97 ? -17.021 0.427 -0.822 1.00 90.62 97 ILE A N 1
ATOM 774 C CA . ILE A 1 97 ? -16.212 1.437 -1.530 1.00 90.62 97 ILE A CA 1
ATOM 775 C C . ILE A 1 97 ? -14.729 1.367 -1.134 1.00 90.62 97 ILE A C 1
ATOM 777 O O . ILE A 1 97 ? -13.864 1.328 -2.014 1.00 90.62 97 ILE A O 1
ATOM 781 N N . ASP A 1 98 ? -14.432 1.329 0.168 1.00 94.81 98 ASP A N 1
ATOM 782 C CA . ASP A 1 98 ? -13.070 1.207 0.699 1.00 94.81 98 ASP A CA 1
ATOM 783 C C . ASP A 1 98 ? -12.667 -0.262 0.884 1.00 94.81 98 ASP A C 1
ATOM 785 O O . ASP A 1 98 ? -12.421 -0.743 1.988 1.00 94.81 98 ASP A O 1
ATOM 789 N N . SER A 1 99 ? -12.634 -1.012 -0.219 1.00 96.06 99 SER A N 1
ATOM 790 C CA . SER A 1 99 ? -12.286 -2.441 -0.182 1.00 96.06 99 SER A CA 1
ATOM 791 C C . SER A 1 99 ? -10.941 -2.735 0.503 1.00 96.06 99 SER A C 1
ATOM 793 O O . SER A 1 99 ? -10.808 -3.790 1.116 1.00 96.06 99 SER A O 1
ATOM 795 N N . LEU A 1 100 ? -9.972 -1.806 0.477 1.00 96.75 100 LEU A N 1
ATOM 796 C CA . LEU A 1 100 ? -8.692 -1.969 1.173 1.00 96.75 100 LEU A CA 1
ATOM 797 C C . LEU A 1 100 ? -8.871 -1.967 2.694 1.00 96.75 100 LEU A C 1
ATOM 799 O O . LEU A 1 100 ? -8.371 -2.872 3.363 1.00 96.75 100 LEU A O 1
ATOM 803 N N . PHE A 1 101 ? -9.609 -0.991 3.233 1.00 97.50 101 PHE A N 1
ATOM 804 C CA . PHE A 1 101 ? -9.963 -0.973 4.653 1.00 97.50 101 PHE A CA 1
ATOM 805 C C . PHE A 1 101 ? -10.651 -2.273 5.066 1.00 97.50 101 PHE A C 1
ATOM 807 O O . PHE A 1 101 ? -10.263 -2.898 6.050 1.00 97.50 101 PHE A O 1
ATOM 814 N N . TRP A 1 102 ? -11.645 -2.710 4.293 1.00 97.31 102 TRP A N 1
ATOM 815 C CA . TRP A 1 102 ? -12.424 -3.891 4.649 1.00 97.31 102 TRP A CA 1
ATOM 816 C C . TRP A 1 102 ? -11.611 -5.181 4.568 1.00 97.31 102 TRP A C 1
ATOM 818 O O . TRP A 1 102 ? -11.795 -6.049 5.415 1.00 97.31 102 TRP A O 1
ATOM 828 N N . CYS A 1 103 ? -10.649 -5.286 3.646 1.00 97.50 103 CYS A N 1
ATOM 829 C CA . CYS A 1 103 ? -9.685 -6.388 3.657 1.00 97.50 103 CYS A CA 1
ATOM 830 C C . CYS A 1 103 ? -8.891 -6.424 4.972 1.00 97.50 103 CYS A C 1
ATOM 832 O O . CYS A 1 103 ? -8.740 -7.488 5.566 1.00 97.50 103 CYS A O 1
ATOM 834 N N . LEU A 1 104 ? -8.416 -5.271 5.453 1.00 97.56 104 LEU A N 1
ATOM 835 C CA . LEU A 1 104 ? -7.665 -5.166 6.710 1.00 97.56 104 LEU A CA 1
ATOM 836 C C . LEU A 1 104 ? -8.539 -5.492 7.927 1.00 97.56 104 LEU A C 1
ATOM 838 O O . LEU A 1 104 ? -8.106 -6.224 8.816 1.00 97.56 104 LEU A O 1
ATOM 842 N N . TYR A 1 105 ? -9.776 -4.996 7.940 1.00 97.38 105 TYR A N 1
ATOM 843 C CA . TYR A 1 105 ? -10.748 -5.267 8.995 1.00 97.38 105 TYR A CA 1
ATOM 844 C C . TYR A 1 105 ? -11.080 -6.762 9.080 1.00 97.38 105 TYR A C 1
ATOM 846 O O . TYR A 1 105 ? -10.978 -7.357 10.151 1.00 97.38 105 TYR A O 1
ATOM 854 N N . ILE A 1 106 ? -11.413 -7.389 7.947 1.00 96.44 106 ILE A N 1
ATOM 855 C CA . ILE A 1 106 ? -11.722 -8.825 7.862 1.00 96.44 106 ILE A CA 1
ATOM 856 C C . ILE A 1 106 ? -10.510 -9.658 8.282 1.00 96.44 106 ILE A C 1
ATOM 858 O O . ILE A 1 106 ? -10.657 -10.607 9.045 1.00 96.44 106 ILE A O 1
ATOM 862 N N . ALA A 1 107 ? -9.302 -9.280 7.858 1.00 95.12 107 ALA A N 1
ATOM 863 C CA . ALA A 1 107 ? -8.075 -9.969 8.252 1.00 95.12 107 ALA A CA 1
ATOM 864 C C . ALA A 1 107 ? -7.784 -9.901 9.761 1.00 95.12 107 ALA A C 1
ATOM 866 O O . ALA A 1 107 ? -7.064 -10.748 10.302 1.00 95.12 107 ALA A O 1
ATOM 867 N N . HIS A 1 108 ? -8.256 -8.857 10.444 1.00 95.69 108 HIS A N 1
ATOM 868 C CA . HIS A 1 108 ? -8.038 -8.686 11.875 1.00 95.69 108 HIS A CA 1
ATOM 869 C C . HIS A 1 108 ? -9.152 -9.320 12.711 1.00 95.69 108 HIS A C 1
ATOM 871 O O . HIS A 1 108 ? -8.850 -10.079 13.630 1.00 95.69 108 HIS A O 1
ATOM 877 N N . TYR A 1 109 ? -10.411 -9.035 12.383 1.00 95.56 109 TYR A N 1
ATOM 878 C CA . TYR A 1 109 ? -11.566 -9.445 13.179 1.00 95.56 109 TYR A CA 1
ATOM 879 C C . TYR A 1 109 ? -12.216 -10.745 12.712 1.00 95.56 109 TYR A C 1
ATOM 881 O O . TYR A 1 109 ? -12.780 -11.444 13.546 1.00 95.56 109 TYR A O 1
ATOM 889 N N . GLY A 1 110 ? -12.108 -11.080 11.426 1.00 94.25 110 GLY A N 1
ATOM 890 C CA . GLY A 1 110 ? -12.809 -12.193 10.791 1.00 94.25 110 GLY A CA 1
ATOM 891 C C . GLY A 1 110 ? -13.961 -11.739 9.890 1.00 94.25 110 GLY A C 1
ATOM 892 O O . GLY A 1 110 ? -14.478 -10.623 9.994 1.00 94.25 110 GLY A O 1
ATOM 893 N N . TYR A 1 111 ? -14.364 -12.620 8.971 1.00 93.38 111 TYR A N 1
ATOM 894 C CA . TYR A 1 111 ? -15.445 -12.336 8.021 1.00 93.38 111 TYR A CA 1
ATOM 895 C C . TYR A 1 111 ? -16.828 -12.295 8.689 1.00 93.38 111 TYR A C 1
ATOM 897 O O . TYR A 1 111 ? -17.667 -11.479 8.319 1.00 93.38 111 TYR A O 1
ATOM 905 N N . GLU A 1 112 ? -17.045 -13.097 9.731 1.00 94.12 112 GLU A N 1
ATOM 906 C CA . GLU A 1 112 ? -18.297 -13.104 10.501 1.00 94.12 112 GLU A CA 1
ATOM 907 C C . GLU A 1 112 ? -18.596 -11.727 11.117 1.00 94.12 112 GLU A C 1
ATOM 909 O O . GLU A 1 112 ? -19.716 -11.224 11.049 1.00 94.12 112 GLU A O 1
ATOM 914 N N . GLN A 1 113 ? -17.573 -11.064 11.659 1.00 95.06 113 GLN A N 1
ATOM 915 C CA . GLN A 1 113 ? -17.675 -9.731 12.250 1.00 95.06 113 GLN A CA 1
ATOM 916 C C . GLN A 1 113 ? -18.009 -8.687 11.191 1.00 95.06 113 GLN A C 1
ATOM 918 O O . GLN A 1 113 ? -18.788 -7.776 11.452 1.00 95.06 113 GLN A O 1
ATOM 923 N N . TYR A 1 114 ? -17.458 -8.835 9.987 1.00 95.44 114 TYR A N 1
ATOM 924 C CA . TYR A 1 114 ? -17.804 -7.989 8.853 1.00 95.44 114 TYR A CA 1
ATOM 925 C C . TYR A 1 114 ? -19.277 -8.140 8.444 1.00 95.44 114 TYR A C 1
ATOM 927 O O . TYR A 1 114 ? -19.958 -7.138 8.215 1.00 95.44 114 TYR A O 1
ATOM 935 N N . LEU A 1 115 ? -19.797 -9.369 8.398 1.00 93.94 115 LEU A N 1
ATOM 936 C CA . LEU A 1 115 ? -21.210 -9.621 8.101 1.00 93.94 115 LEU A CA 1
ATOM 937 C C . LEU A 1 115 ? -22.130 -9.070 9.201 1.00 93.94 115 LEU A C 1
ATOM 939 O O . LEU A 1 115 ? -23.148 -8.444 8.902 1.00 93.94 115 LEU A O 1
ATOM 943 N N . ALA A 1 116 ? -21.738 -9.220 10.468 1.00 95.38 116 ALA A N 1
ATOM 944 C CA . ALA A 1 116 ? -22.513 -8.773 11.625 1.00 95.38 116 ALA A CA 1
ATOM 945 C C . ALA A 1 116 ? -22.714 -7.245 11.706 1.00 95.38 116 ALA A C 1
ATOM 947 O O . ALA A 1 116 ? -23.611 -6.785 12.414 1.00 95.38 116 ALA A O 1
ATOM 948 N N . ILE A 1 117 ? -21.920 -6.441 10.985 1.00 95.12 117 ILE A N 1
ATOM 949 C CA . ILE A 1 117 ? -22.090 -4.977 10.930 1.00 95.12 117 ILE A CA 1
ATOM 950 C C . ILE A 1 117 ? -23.446 -4.591 10.315 1.00 95.12 117 ILE A C 1
ATOM 952 O O . ILE A 1 117 ? -24.025 -3.563 10.694 1.00 95.12 117 ILE A O 1
ATOM 956 N N . GLY A 1 118 ? -23.958 -5.393 9.372 1.00 91.31 118 GLY A N 1
ATOM 957 C CA . GLY A 1 118 ? -25.161 -5.069 8.605 1.00 91.31 118 GLY A CA 1
ATOM 958 C C . GLY A 1 118 ? -25.054 -3.685 7.959 1.00 91.31 118 GLY A C 1
ATOM 959 O O . GLY A 1 118 ? -23.983 -3.251 7.567 1.00 91.31 118 GLY A O 1
ATOM 960 N N . ASN A 1 119 ? -26.131 -2.904 7.914 1.00 91.50 119 ASN A N 1
ATOM 961 C CA . ASN A 1 119 ? -26.160 -1.636 7.162 1.00 91.50 119 ASN A CA 1
ATOM 962 C C . ASN A 1 119 ? -25.325 -0.471 7.753 1.00 91.50 119 ASN A C 1
ATOM 964 O O . ASN A 1 119 ? -25.420 0.659 7.278 1.00 91.50 119 ASN A O 1
ATOM 968 N N . LYS A 1 120 ? -24.499 -0.703 8.784 1.00 93.62 120 LYS A N 1
ATOM 969 C CA . LYS A 1 120 ? -23.753 0.339 9.521 1.00 93.62 120 LYS A CA 1
ATOM 970 C C . LYS A 1 120 ? -22.272 0.454 9.124 1.00 93.62 120 LYS A C 1
ATOM 972 O O . LYS A 1 120 ? -21.482 1.006 9.889 1.00 93.62 120 LYS A O 1
ATOM 977 N N . TYR A 1 121 ? -21.894 -0.020 7.935 1.00 93.06 121 TYR A N 1
ATOM 978 C CA . TYR A 1 121 ? -20.502 -0.068 7.458 1.00 93.06 121 TYR A CA 1
ATOM 979 C C . TYR A 1 121 ? -19.759 1.267 7.555 1.00 93.06 121 TYR A C 1
ATOM 981 O O . TYR A 1 121 ? -18.652 1.301 8.078 1.00 93.06 121 TYR A O 1
ATOM 989 N N . MET A 1 122 ? -20.376 2.375 7.134 1.00 92.19 122 MET A N 1
ATOM 990 C CA . MET A 1 122 ? -19.725 3.693 7.167 1.00 92.19 122 MET A CA 1
ATOM 991 C C . MET A 1 122 ? -19.376 4.137 8.595 1.00 92.19 122 MET A C 1
ATOM 993 O O . MET A 1 122 ? -18.289 4.655 8.841 1.00 92.19 122 MET A O 1
ATOM 997 N N . ASN A 1 123 ? -20.272 3.880 9.552 1.00 94.69 123 ASN A N 1
ATOM 998 C CA . ASN A 1 123 ? -20.028 4.200 10.956 1.00 94.69 123 ASN A CA 1
ATOM 999 C C . ASN A 1 123 ? -18.970 3.271 11.558 1.00 94.69 123 ASN A C 1
ATOM 1001 O O . ASN A 1 123 ? -18.107 3.737 12.294 1.00 94.69 123 ASN A O 1
ATOM 1005 N N . ALA A 1 124 ? -19.023 1.974 11.242 1.00 96.38 124 ALA A N 1
ATOM 1006 C CA . ALA A 1 124 ? -18.035 1.005 11.710 1.00 96.38 124 ALA A CA 1
ATOM 1007 C C . ALA A 1 124 ? -16.626 1.337 11.188 1.00 96.38 124 ALA A C 1
ATOM 1009 O O . ALA A 1 124 ? -15.674 1.343 11.966 1.00 96.38 124 ALA A O 1
ATOM 1010 N N . GLU A 1 125 ? -16.510 1.694 9.908 1.00 96.44 125 GLU A N 1
ATOM 1011 C CA . GLU A 1 125 ? -15.266 2.156 9.290 1.00 96.44 125 GLU A CA 1
ATOM 1012 C C . GLU A 1 125 ? -14.726 3.412 9.975 1.00 96.44 125 GLU A C 1
ATOM 1014 O O . GLU A 1 125 ? -13.567 3.444 10.388 1.00 96.44 125 GLU A O 1
ATOM 1019 N N . PHE A 1 126 ? -15.572 4.430 10.154 1.00 96.06 126 PHE A N 1
ATOM 1020 C CA . PHE A 1 126 ? -15.177 5.674 10.811 1.00 96.06 126 PHE A CA 1
ATOM 1021 C C . PHE A 1 126 ? -14.707 5.444 12.251 1.00 96.06 126 PHE A C 1
ATOM 1023 O O . PHE A 1 126 ? -13.649 5.933 12.646 1.00 96.06 126 PHE A O 1
ATOM 1030 N N . VAL A 1 127 ? -15.471 4.676 13.034 1.00 97.12 127 VAL A N 1
ATOM 1031 C CA . VAL A 1 127 ? -15.138 4.358 14.429 1.00 97.12 127 VAL A CA 1
ATOM 1032 C C . VAL A 1 127 ? -13.802 3.630 14.511 1.00 97.12 127 VAL A C 1
ATOM 1034 O O . VAL A 1 127 ? -12.982 3.946 15.370 1.00 97.12 127 VAL A O 1
ATOM 1037 N N . GLU A 1 128 ? -13.554 2.678 13.618 1.00 97.62 128 GLU A N 1
ATOM 1038 C CA . GLU A 1 128 ? -12.306 1.926 13.606 1.00 97.62 128 GLU A CA 1
ATOM 1039 C C . GLU A 1 128 ? -11.108 2.800 13.217 1.00 97.62 128 GLU A C 1
ATOM 1041 O O . GLU A 1 128 ? -10.103 2.827 13.931 1.00 97.62 128 GLU A O 1
ATOM 1046 N N . LYS A 1 129 ? -11.227 3.600 12.150 1.00 97.62 129 LYS A N 1
ATOM 1047 C CA . LYS A 1 129 ? -10.181 4.557 11.750 1.00 97.62 129 LYS A CA 1
ATOM 1048 C C . LYS A 1 129 ? -9.900 5.584 12.854 1.00 97.62 129 LYS A C 1
ATOM 1050 O O . LYS A 1 129 ? -8.738 5.913 13.102 1.00 97.62 129 LYS A O 1
ATOM 1055 N N . ALA A 1 130 ? -10.927 6.025 13.583 1.00 97.06 130 ALA A N 1
ATOM 1056 C CA . ALA A 1 130 ? -10.773 6.901 14.743 1.00 97.06 130 ALA A CA 1
ATOM 1057 C C . ALA A 1 130 ? -9.991 6.235 15.887 1.00 97.06 130 ALA A C 1
ATOM 1059 O O . ALA A 1 130 ? -9.100 6.869 16.454 1.00 97.06 130 ALA A O 1
ATOM 1060 N N . LYS A 1 131 ? -10.241 4.953 16.195 1.00 97.62 131 LYS A N 1
ATOM 1061 C CA . LYS A 1 131 ? -9.446 4.210 17.196 1.00 97.62 131 LYS A CA 1
ATOM 1062 C C . LYS A 1 131 ? -7.975 4.119 16.803 1.00 97.62 131 LYS A C 1
ATOM 1064 O O . LYS A 1 131 ? -7.107 4.329 17.648 1.00 97.62 131 LYS A O 1
ATOM 1069 N N . ILE A 1 132 ? -7.697 3.824 15.532 1.00 97.56 132 ILE A N 1
ATOM 1070 C CA . ILE A 1 132 ? -6.328 3.738 15.006 1.00 97.56 132 ILE A CA 1
ATOM 1071 C C . ILE A 1 132 ? -5.624 5.090 15.160 1.00 97.56 132 ILE A C 1
ATOM 1073 O O . ILE A 1 132 ? -4.504 5.156 15.668 1.00 97.56 132 ILE A O 1
ATOM 1077 N N . MET A 1 133 ? -6.294 6.181 14.780 1.00 96.25 133 MET A N 1
ATOM 1078 C CA . MET A 1 133 ? -5.777 7.539 14.951 1.00 96.25 133 MET A CA 1
ATOM 1079 C C . MET A 1 133 ? -5.459 7.851 16.423 1.00 96.25 133 MET A C 1
ATOM 1081 O O . MET A 1 133 ? -4.370 8.343 16.720 1.00 96.25 133 MET A O 1
ATOM 1085 N N . GLU A 1 134 ? -6.374 7.570 17.352 1.00 96.69 134 GLU A N 1
ATOM 1086 C CA . GLU A 1 134 ? -6.143 7.826 18.781 1.00 96.69 134 GLU A CA 1
ATOM 1087 C C . GLU A 1 134 ? -4.984 6.987 19.334 1.00 96.69 134 GLU A C 1
ATOM 1089 O O . GLU A 1 134 ? -4.121 7.507 20.045 1.00 96.69 134 GLU A O 1
ATOM 1094 N N . TYR A 1 135 ? -4.869 5.722 18.920 1.00 96.25 135 TYR A N 1
ATOM 1095 C CA . TYR A 1 135 ? -3.730 4.881 19.281 1.00 96.25 135 TYR A CA 1
ATOM 1096 C C . TYR A 1 135 ? -2.391 5.483 18.832 1.00 96.25 135 TYR A C 1
ATOM 1098 O O . TYR A 1 135 ? -1.433 5.502 19.610 1.00 96.25 135 TYR A O 1
ATOM 1106 N N . LEU A 1 136 ? -2.322 6.016 17.609 1.00 94.56 136 LEU A N 1
ATOM 1107 C CA . LEU A 1 136 ? -1.126 6.682 17.079 1.00 94.56 136 LEU A CA 1
ATOM 1108 C C . LEU A 1 136 ? -0.776 7.950 17.865 1.00 94.56 136 LEU A C 1
ATOM 1110 O O . LEU A 1 136 ? 0.401 8.190 18.150 1.00 94.56 136 LEU A O 1
ATOM 1114 N N . LYS A 1 137 ? -1.780 8.746 18.257 1.00 93.00 137 LYS A N 1
ATOM 1115 C CA . LYS A 1 137 ? -1.580 9.954 19.077 1.00 93.00 137 LYS A CA 1
ATOM 1116 C C . LYS A 1 137 ? -0.983 9.616 20.440 1.00 93.00 137 LYS A C 1
ATOM 1118 O O . LYS A 1 137 ? -0.043 10.288 20.876 1.00 93.00 137 LYS A O 1
ATOM 1123 N N . SER A 1 138 ? -1.496 8.573 21.092 1.00 94.44 138 SER A N 1
ATOM 1124 C CA . SER A 1 138 ? -0.988 8.101 22.383 1.00 94.44 138 SER A CA 1
ATOM 1125 C C . SER A 1 138 ? 0.388 7.435 22.266 1.00 94.44 138 SER A C 1
ATOM 1127 O O . SER A 1 138 ? 1.182 7.516 23.199 1.00 94.44 138 SER A O 1
ATOM 1129 N N . ASN A 1 139 ? 0.713 6.836 21.114 1.00 92.19 139 ASN A N 1
ATOM 1130 C CA . ASN A 1 139 ? 1.939 6.065 20.892 1.00 92.19 139 ASN A CA 1
ATOM 1131 C C . ASN A 1 139 ? 2.787 6.643 19.750 1.00 92.19 139 ASN A C 1
ATOM 1133 O O . ASN A 1 139 ? 3.012 6.002 18.725 1.00 92.19 139 ASN A O 1
ATOM 1137 N N . LYS A 1 140 ? 3.341 7.844 19.952 1.00 83.94 140 LYS A N 1
ATOM 1138 C CA . LYS A 1 140 ? 4.069 8.617 18.919 1.00 83.94 140 LYS A CA 1
ATOM 1139 C C . LYS A 1 140 ? 5.229 7.885 18.227 1.00 83.94 140 LYS A C 1
ATOM 1141 O O . LYS A 1 140 ? 5.642 8.284 17.143 1.00 83.94 140 LYS A O 1
ATOM 1146 N N . ASN A 1 141 ? 5.792 6.855 18.859 1.00 87.56 141 ASN A N 1
ATOM 1147 C CA . ASN A 1 141 ? 6.916 6.092 18.316 1.00 87.56 141 ASN A CA 1
ATOM 1148 C C . ASN A 1 141 ? 6.503 4.789 17.620 1.00 87.56 141 ASN A C 1
ATOM 1150 O O . ASN A 1 141 ? 7.369 4.159 17.027 1.00 87.56 141 ASN A O 1
ATOM 1154 N N . VAL A 1 142 ? 5.228 4.384 17.650 1.00 90.56 142 VAL A N 1
ATOM 1155 C CA . VAL A 1 142 ? 4.822 3.054 17.160 1.00 90.56 142 VAL A CA 1
ATOM 1156 C C . VAL A 1 142 ? 5.085 2.864 15.664 1.00 90.56 142 VAL A C 1
ATOM 1158 O O . VAL A 1 142 ? 5.501 1.794 15.237 1.00 90.56 142 VAL A O 1
ATOM 1161 N N . LEU A 1 143 ? 4.956 3.932 14.870 1.00 89.31 143 LEU A N 1
ATOM 1162 C CA . LEU A 1 143 ? 5.245 3.899 13.433 1.00 89.31 143 LEU A CA 1
ATOM 1163 C C . LEU A 1 143 ? 6.736 3.712 13.109 1.00 89.31 143 LEU A C 1
ATOM 1165 O O . LEU A 1 143 ? 7.063 3.411 11.967 1.00 89.31 143 LEU A O 1
ATOM 1169 N N . LYS A 1 144 ? 7.643 3.870 14.085 1.00 86.94 144 LYS A N 1
ATOM 1170 C CA . LYS A 1 144 ? 9.077 3.582 13.901 1.00 86.94 144 LYS A CA 1
ATOM 1171 C C . LYS A 1 144 ? 9.377 2.085 13.867 1.00 86.94 144 LYS A C 1
ATOM 1173 O O . LYS A 1 144 ? 10.458 1.720 13.422 1.00 86.94 144 LYS A O 1
ATOM 1178 N N . ASN A 1 145 ? 8.448 1.256 14.343 1.00 83.94 145 ASN A N 1
ATOM 1179 C CA . ASN A 1 145 ? 8.594 -0.196 14.334 1.00 83.94 145 ASN A CA 1
ATOM 1180 C C . ASN A 1 145 ? 8.296 -0.789 12.950 1.00 83.94 145 ASN A C 1
ATOM 1182 O O . ASN A 1 145 ? 8.649 -1.929 12.690 1.00 83.94 145 ASN A O 1
ATOM 1186 N N . ILE A 1 146 ? 7.676 -0.018 12.051 1.00 91.19 146 ILE A N 1
ATOM 1187 C CA . ILE A 1 146 ? 7.433 -0.464 10.682 1.00 91.19 146 ILE A CA 1
ATOM 1188 C C . ILE A 1 146 ? 8.732 -0.389 9.871 1.00 91.19 146 ILE A C 1
ATOM 1190 O O . ILE A 1 146 ? 9.515 0.548 10.024 1.00 91.19 146 ILE A O 1
ATOM 1194 N N . ASN A 1 147 ? 8.931 -1.315 8.929 1.00 90.56 147 ASN A N 1
ATOM 1195 C CA . ASN A 1 147 ? 10.072 -1.346 7.996 1.00 90.56 147 ASN A CA 1
ATOM 1196 C C . ASN A 1 147 ? 10.230 -0.111 7.083 1.00 90.56 147 ASN A C 1
ATOM 1198 O O . ASN A 1 147 ? 11.129 -0.084 6.242 1.00 90.56 147 ASN A O 1
ATOM 1202 N N . LYS A 1 148 ? 9.383 0.912 7.223 1.00 86.31 148 LYS A N 1
ATOM 1203 C CA . LYS A 1 148 ? 9.441 2.163 6.467 1.00 86.31 148 LYS A CA 1
ATOM 1204 C C . LYS A 1 148 ? 9.797 3.315 7.393 1.00 86.31 148 LYS A C 1
ATOM 1206 O O . LYS A 1 148 ? 9.236 3.477 8.473 1.00 86.31 148 LYS A O 1
ATOM 1211 N N . LYS A 1 149 ? 10.705 4.181 6.942 1.00 87.31 149 LYS A N 1
ATOM 1212 C CA . LYS A 1 149 ? 11.077 5.382 7.694 1.00 87.31 149 LYS A CA 1
ATOM 1213 C C . LYS A 1 149 ? 9.954 6.420 7.617 1.00 87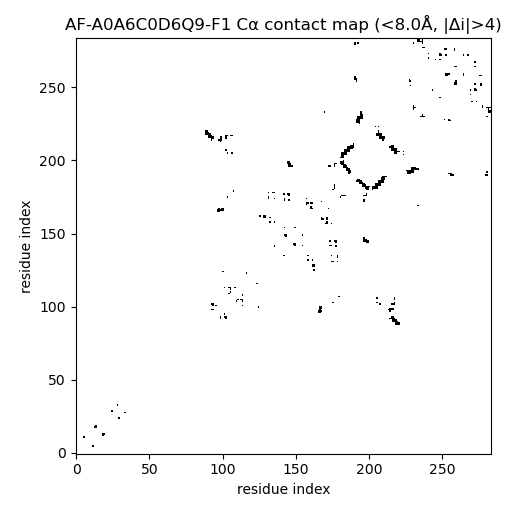.31 149 LYS A C 1
ATOM 1215 O O . LYS A 1 149 ? 9.900 7.208 6.676 1.00 87.31 149 LYS A O 1
ATOM 1220 N N . ILE A 1 150 ? 9.092 6.450 8.629 1.00 90.06 150 ILE A N 1
ATOM 1221 C CA . ILE A 1 150 ? 8.011 7.436 8.734 1.00 90.06 150 ILE A CA 1
ATOM 1222 C C . ILE A 1 150 ? 8.504 8.688 9.471 1.00 90.06 150 ILE A C 1
ATOM 1224 O O . ILE A 1 150 ? 8.984 8.624 10.604 1.00 90.06 150 ILE A O 1
ATOM 1228 N N . THR A 1 151 ? 8.416 9.845 8.813 1.00 90.38 151 THR A N 1
ATOM 1229 C CA . THR A 1 151 ? 8.726 11.146 9.427 1.00 90.38 151 THR A CA 1
ATOM 1230 C C . THR A 1 151 ? 7.568 11.621 10.307 1.00 90.38 151 THR A C 1
ATOM 1232 O O . THR A 1 151 ? 6.442 11.147 10.180 1.00 90.38 151 THR A O 1
ATOM 1235 N N . LEU A 1 152 ? 7.812 12.606 11.179 1.00 89.25 152 LEU A N 1
ATOM 1236 C CA . LEU A 1 152 ? 6.736 13.197 11.983 1.00 89.25 152 LEU A CA 1
ATOM 1237 C C . LEU A 1 152 ? 5.641 13.826 11.104 1.00 89.25 152 LEU A C 1
ATOM 1239 O O . LEU A 1 152 ? 4.466 13.686 11.421 1.00 89.25 152 LEU A O 1
ATOM 1243 N N . GLY A 1 153 ? 6.020 14.474 9.996 1.00 91.38 153 GLY A N 1
ATOM 1244 C CA . GLY A 1 153 ? 5.069 15.037 9.032 1.00 91.38 153 GLY A CA 1
ATOM 1245 C C . GLY A 1 153 ? 4.200 13.959 8.385 1.00 91.38 153 GLY A C 1
ATOM 1246 O O . GLY A 1 153 ? 2.980 14.069 8.418 1.00 91.38 153 GLY A O 1
ATOM 1247 N N . ALA A 1 154 ? 4.814 12.868 7.914 1.00 91.62 154 ALA A N 1
ATOM 1248 C CA . ALA A 1 154 ? 4.085 11.738 7.336 1.00 91.62 154 ALA A CA 1
ATOM 1249 C C . ALA A 1 154 ? 3.162 11.050 8.358 1.00 91.62 154 ALA A C 1
ATOM 1251 O O . ALA A 1 154 ? 2.071 10.615 8.013 1.00 91.62 154 ALA A O 1
ATOM 1252 N N . ALA A 1 155 ? 3.552 10.985 9.635 1.00 92.75 155 ALA A N 1
ATOM 1253 C CA . ALA A 1 155 ? 2.675 10.477 10.690 1.00 92.75 155 ALA A CA 1
ATOM 1254 C C . ALA A 1 155 ? 1.427 11.359 10.891 1.00 92.75 155 ALA A C 1
ATOM 1256 O O . ALA A 1 155 ? 0.334 10.831 11.088 1.00 92.75 155 ALA A O 1
ATOM 1257 N N . GLN A 1 156 ? 1.570 12.690 10.831 1.00 93.56 156 GLN A N 1
ATOM 1258 C CA . GLN A 1 156 ? 0.429 13.616 10.893 1.00 93.56 156 GLN A CA 1
ATOM 1259 C C . GLN A 1 156 ? -0.469 13.492 9.661 1.00 93.56 156 GLN A C 1
ATOM 1261 O O . GLN A 1 156 ? -1.690 13.492 9.795 1.00 93.56 156 GLN A O 1
ATOM 1266 N N . GLU A 1 157 ? 0.130 13.334 8.483 1.00 95.12 157 GLU A N 1
ATOM 1267 C CA . GLU A 1 157 ? -0.591 13.085 7.236 1.00 95.12 157 GLU A CA 1
ATOM 1268 C C . GLU A 1 157 ? -1.413 11.798 7.323 1.00 95.12 157 GLU A C 1
ATOM 1270 O O . GLU A 1 157 ? -2.619 11.855 7.124 1.00 95.12 157 GLU A O 1
ATOM 1275 N N . ILE A 1 158 ? -0.815 10.681 7.761 1.00 95.25 158 ILE A N 1
ATOM 1276 C CA . ILE A 1 158 ? -1.526 9.413 8.001 1.00 95.25 158 ILE A CA 1
ATOM 1277 C C . ILE A 1 158 ? -2.735 9.620 8.922 1.00 95.25 158 I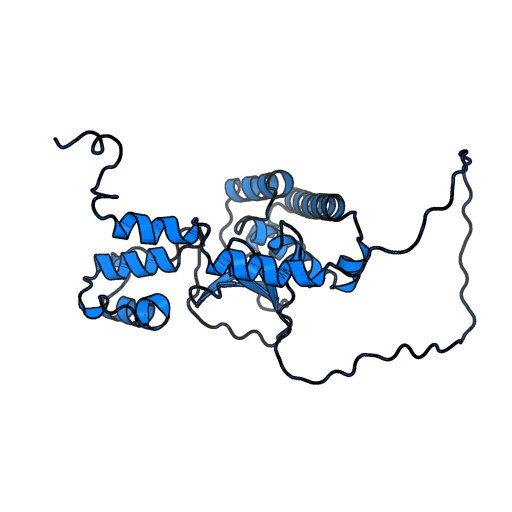LE A C 1
ATOM 1279 O O . ILE A 1 158 ? -3.834 9.170 8.612 1.00 95.25 158 ILE A O 1
ATOM 1283 N N . MET A 1 159 ? -2.556 10.311 10.053 1.00 94.25 159 MET A N 1
ATOM 1284 C CA . MET A 1 159 ? -3.657 10.566 10.990 1.00 94.25 159 MET A CA 1
ATOM 1285 C C . MET A 1 159 ? -4.769 11.426 10.374 1.00 94.25 159 MET A C 1
ATOM 1287 O O . MET A 1 159 ? -5.943 11.165 10.625 1.00 94.25 159 MET A O 1
ATOM 1291 N N . SER A 1 160 ? -4.415 12.423 9.561 1.00 95.00 160 SER A N 1
ATOM 1292 C CA . SER A 1 160 ? -5.378 13.261 8.840 1.00 95.00 160 SER A CA 1
ATOM 1293 C C . SER A 1 160 ? -6.131 12.462 7.773 1.00 95.00 160 SER A C 1
ATOM 1295 O O . SER A 1 160 ? -7.361 12.520 7.697 1.00 95.00 160 SER A O 1
ATOM 1297 N N . GLU A 1 161 ? -5.413 11.673 6.972 1.00 95.06 161 GLU A N 1
ATOM 1298 C CA . GLU A 1 161 ? -5.974 10.845 5.902 1.00 95.06 161 GLU A CA 1
ATOM 1299 C C . GLU A 1 161 ? -6.940 9.786 6.433 1.00 95.06 161 GLU A C 1
ATOM 1301 O O . GLU A 1 161 ? -7.997 9.589 5.838 1.00 95.06 161 GLU A O 1
ATOM 1306 N N . LEU A 1 162 ? -6.630 9.152 7.572 1.00 94.75 162 LEU A N 1
ATOM 1307 C CA . LEU A 1 162 ? -7.508 8.160 8.203 1.00 94.75 162 LEU A CA 1
ATOM 1308 C C . LEU A 1 162 ? -8.922 8.700 8.459 1.00 94.75 162 LEU A C 1
ATOM 1310 O O . LEU A 1 162 ? -9.881 7.941 8.399 1.00 94.75 162 LEU A O 1
ATOM 1314 N N . ILE A 1 163 ? -9.078 9.993 8.738 1.00 92.62 163 ILE A N 1
ATOM 1315 C CA . ILE A 1 163 ? -10.389 10.577 9.062 1.00 92.62 163 ILE A CA 1
ATOM 1316 C C . ILE A 1 163 ? -11.045 11.240 7.850 1.00 92.62 163 ILE A C 1
ATOM 1318 O O . ILE A 1 163 ? -12.269 11.278 7.747 1.00 92.62 163 ILE A O 1
ATOM 1322 N N . THR A 1 164 ? -10.243 11.779 6.934 1.00 92.44 164 THR A N 1
ATOM 1323 C CA . THR A 1 164 ? -10.735 12.636 5.846 1.00 92.44 164 THR A CA 1
ATOM 1324 C C . THR A 1 164 ? -10.924 11.898 4.523 1.00 92.44 164 THR A C 1
ATOM 1326 O O . THR A 1 164 ? -11.806 12.265 3.742 1.00 92.44 164 THR A O 1
ATOM 1329 N N . ASN A 1 165 ? -10.145 10.842 4.263 1.00 92.06 165 ASN A N 1
ATOM 1330 C CA . ASN A 1 165 ? -10.195 10.133 2.991 1.00 92.06 165 ASN A CA 1
ATOM 1331 C C . ASN A 1 165 ? -11.305 9.076 2.972 1.00 92.06 165 ASN A C 1
ATOM 1333 O O . ASN A 1 165 ? -11.388 8.198 3.829 1.00 92.06 165 ASN A O 1
ATOM 1337 N N . LYS A 1 166 ? -12.108 9.098 1.899 1.00 90.75 166 LYS A N 1
ATOM 1338 C CA . LYS A 1 166 ? -13.152 8.089 1.631 1.00 90.75 166 LYS A CA 1
ATOM 1339 C C . LYS A 1 166 ? -12.600 6.687 1.358 1.00 90.75 166 LYS A C 1
ATOM 1341 O O . LYS A 1 166 ? -13.350 5.723 1.421 1.00 90.75 166 LYS A O 1
ATOM 1346 N N . LYS A 1 167 ? -11.331 6.586 0.959 1.00 93.38 167 LYS A N 1
ATOM 1347 C CA . LYS A 1 167 ? -10.630 5.327 0.706 1.00 93.38 167 LYS A CA 1
ATOM 1348 C C . LYS A 1 167 ? -9.305 5.342 1.445 1.00 93.38 167 LYS A C 1
ATOM 1350 O O . LYS A 1 167 ? -8.616 6.361 1.459 1.00 93.38 167 LYS A O 1
ATOM 1355 N N . THR A 1 168 ? -8.938 4.207 2.012 1.00 95.38 168 THR A N 1
ATOM 1356 C CA . THR A 1 168 ? -7.661 4.010 2.683 1.00 95.38 168 THR A CA 1
ATOM 1357 C C . THR A 1 168 ? -6.538 4.131 1.667 1.00 95.38 168 THR A C 1
ATOM 1359 O O . THR A 1 168 ? -6.549 3.479 0.623 1.00 95.38 168 THR A O 1
ATOM 1362 N N . SER A 1 169 ? -5.575 5.000 1.961 1.00 94.19 169 SER A N 1
ATOM 1363 C CA . SER A 1 169 ? -4.391 5.187 1.131 1.00 94.19 169 SER A CA 1
ATOM 1364 C C . SER A 1 169 ? -3.341 4.115 1.429 1.00 94.19 169 SER A C 1
ATOM 1366 O O . SER A 1 169 ? -3.301 3.535 2.518 1.00 94.19 169 SER A O 1
ATOM 1368 N N . LEU A 1 170 ? -2.417 3.900 0.489 1.00 94.38 170 LEU A N 1
ATOM 1369 C CA . LEU A 1 170 ? -1.270 3.018 0.721 1.00 94.38 170 LEU A CA 1
ATOM 1370 C C . LEU A 1 170 ? -0.333 3.548 1.821 1.00 94.38 170 LEU A C 1
ATOM 1372 O O . LEU A 1 170 ? 0.401 2.780 2.445 1.00 94.38 170 LEU A O 1
ATOM 1376 N N . LEU A 1 171 ? -0.354 4.859 2.075 1.00 93.56 171 LEU A N 1
ATOM 1377 C CA . LEU A 1 171 ? 0.391 5.486 3.162 1.00 93.56 171 LEU A CA 1
ATOM 1378 C C . LEU A 1 171 ? -0.214 5.113 4.525 1.00 93.56 171 LEU A C 1
ATOM 1380 O O . LEU A 1 171 ? 0.521 4.757 5.451 1.00 93.56 171 LEU A O 1
ATOM 1384 N N . SER A 1 172 ? -1.545 5.106 4.621 1.00 95.31 172 SER A N 1
ATOM 1385 C CA . SER A 1 172 ? -2.276 4.770 5.845 1.00 95.31 172 SER A CA 1
ATOM 1386 C C . SER A 1 172 ? -2.080 3.318 6.295 1.00 95.31 172 SER A C 1
ATOM 1388 O O . SER A 1 172 ? -2.215 3.037 7.480 1.00 95.31 172 SER A O 1
ATOM 1390 N N . ILE A 1 173 ? -1.672 2.394 5.414 1.00 96.25 173 ILE A N 1
ATOM 1391 C CA . ILE A 1 173 ? -1.408 0.985 5.781 1.00 96.25 173 ILE A CA 1
ATOM 1392 C C . ILE A 1 173 ? -0.360 0.860 6.894 1.00 96.25 173 ILE A C 1
ATOM 1394 O O . ILE A 1 173 ? -0.478 -0.026 7.738 1.00 96.25 173 ILE A O 1
ATOM 1398 N N . ASN A 1 174 ? 0.622 1.768 6.957 1.00 95.56 174 ASN A N 1
ATOM 1399 C CA . ASN A 1 174 ? 1.606 1.778 8.047 1.00 95.56 174 ASN A CA 1
ATOM 1400 C C . ASN A 1 174 ? 0.929 1.861 9.428 1.00 95.56 174 ASN A C 1
ATOM 1402 O O . ASN A 1 174 ? 1.374 1.215 10.374 1.00 95.56 174 ASN A O 1
ATOM 1406 N N . ALA A 1 175 ? -0.167 2.621 9.541 1.00 96.25 175 ALA A N 1
ATOM 1407 C CA . ALA A 1 175 ? -0.949 2.706 10.768 1.00 96.25 175 ALA A CA 1
ATOM 1408 C C . ALA A 1 175 ? -1.688 1.405 11.087 1.00 96.25 175 ALA A C 1
ATOM 1410 O O . ALA A 1 175 ? -1.693 0.990 12.243 1.00 96.25 175 ALA A O 1
ATOM 1411 N N . PHE A 1 176 ? -2.270 0.746 10.083 1.00 97.44 176 PHE A N 1
ATOM 1412 C CA . PHE A 1 176 ? -2.944 -0.541 10.273 1.00 97.44 176 PHE A CA 1
ATOM 1413 C C . PHE A 1 176 ? -1.964 -1.636 10.697 1.00 97.44 176 PHE A C 1
ATOM 1415 O O . PHE A 1 176 ? -2.242 -2.342 11.662 1.00 97.44 176 PHE A O 1
ATOM 1422 N N . ALA A 1 177 ? -0.799 -1.737 10.045 1.00 96.62 177 ALA A N 1
ATOM 1423 C CA . ALA A 1 177 ? 0.252 -2.683 10.430 1.00 96.62 177 ALA A CA 1
ATOM 1424 C C . ALA A 1 177 ? 0.675 -2.482 11.894 1.00 96.62 177 ALA A C 1
ATOM 1426 O O . ALA A 1 177 ? 0.759 -3.442 12.657 1.00 96.62 177 ALA A O 1
ATOM 1427 N N . ALA A 1 178 ? 0.869 -1.223 12.303 1.00 95.75 178 ALA A N 1
ATOM 1428 C CA . ALA A 1 178 ? 1.269 -0.869 13.662 1.00 95.75 178 ALA A CA 1
ATOM 1429 C C . ALA A 1 178 ? 0.169 -1.115 14.706 1.00 95.75 178 ALA A C 1
ATOM 1431 O O . ALA A 1 178 ? 0.455 -1.610 15.793 1.00 95.75 178 ALA A O 1
ATOM 1432 N N . TYR A 1 179 ? -1.083 -0.768 14.395 1.00 96.69 179 TYR A N 1
ATOM 1433 C CA . TYR A 1 179 ? -2.213 -0.924 15.314 1.00 96.69 179 TYR A CA 1
ATOM 1434 C C . TYR A 1 179 ? -2.608 -2.390 15.493 1.00 96.69 179 TYR A C 1
ATOM 1436 O O . TYR A 1 179 ? -2.753 -2.859 16.621 1.00 96.69 179 TYR A O 1
ATOM 1444 N N . TYR A 1 180 ? -2.732 -3.131 14.389 1.00 96.56 180 TYR A N 1
ATOM 1445 C CA . TYR A 1 180 ? -3.074 -4.551 14.415 1.00 96.56 180 TYR A CA 1
ATOM 1446 C C . TYR A 1 180 ? -1.897 -5.452 14.780 1.00 96.56 180 TYR A C 1
ATOM 1448 O O . TYR A 1 180 ? -2.137 -6.622 15.070 1.00 96.56 180 TYR A O 1
ATOM 1456 N N . LYS A 1 181 ? -0.666 -4.918 14.789 1.00 95.25 181 LYS A N 1
ATOM 1457 C CA . LYS A 1 181 ? 0.584 -5.656 15.026 1.00 95.25 181 LYS A CA 1
ATOM 1458 C C . LYS A 1 181 ? 0.730 -6.844 14.076 1.00 95.25 181 LYS A C 1
ATOM 1460 O O . LYS A 1 181 ? 0.971 -7.968 14.490 1.00 95.25 181 LYS A O 1
ATOM 1465 N N . LYS A 1 182 ? 0.510 -6.593 12.785 1.00 95.19 182 LYS A N 1
ATOM 1466 C CA . LYS A 1 182 ? 0.578 -7.609 11.727 1.00 95.19 182 LYS A CA 1
ATOM 1467 C C . LYS A 1 182 ? 1.438 -7.118 10.578 1.00 95.19 182 LYS A C 1
ATOM 1469 O O . LYS A 1 182 ? 1.457 -5.925 10.270 1.00 95.19 182 LYS A O 1
ATOM 1474 N N . ASN A 1 183 ? 2.084 -8.058 9.901 1.00 95.88 183 ASN A N 1
ATOM 1475 C CA . ASN A 1 183 ? 2.724 -7.789 8.622 1.00 95.88 183 ASN A CA 1
ATOM 1476 C C . ASN A 1 183 ? 1.665 -7.736 7.524 1.00 95.88 183 ASN A C 1
ATOM 1478 O O . ASN A 1 183 ? 0.692 -8.485 7.559 1.00 95.88 183 ASN A O 1
ATOM 1482 N N . ILE A 1 184 ? 1.834 -6.868 6.533 1.00 96.56 184 ILE A N 1
ATOM 1483 C CA . ILE A 1 184 ? 0.876 -6.714 5.435 1.00 96.56 184 ILE A CA 1
ATOM 1484 C C . ILE A 1 184 ? 1.632 -6.799 4.112 1.00 96.56 184 ILE A C 1
ATOM 1486 O O . ILE A 1 184 ? 2.539 -6.006 3.851 1.00 96.56 184 ILE A O 1
ATOM 1490 N N . LEU A 1 185 ? 1.237 -7.759 3.277 1.00 96.50 185 LEU A N 1
ATOM 1491 C CA . LEU A 1 185 ? 1.656 -7.888 1.887 1.00 96.50 185 LEU A CA 1
ATOM 1492 C C . LEU A 1 185 ? 0.499 -7.443 0.993 1.00 96.50 185 LEU A C 1
ATOM 1494 O O . LEU A 1 185 ? -0.592 -8.012 1.071 1.00 96.50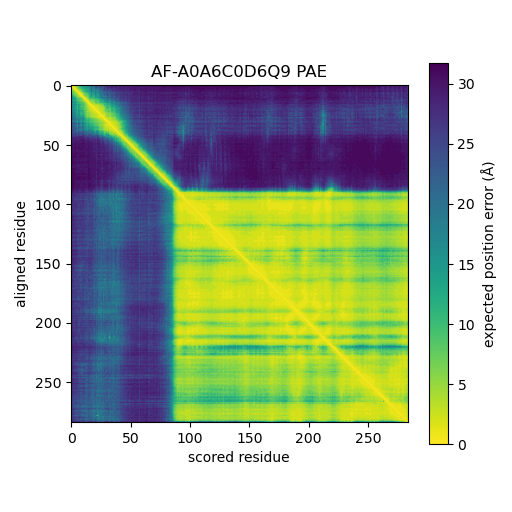 185 LEU A O 1
ATOM 1498 N N . ILE A 1 186 ? 0.749 -6.477 0.110 1.00 96.12 186 ILE A N 1
ATOM 1499 C CA . ILE A 1 186 ? -0.198 -6.120 -0.951 1.00 96.12 186 ILE A CA 1
ATOM 1500 C C . ILE A 1 186 ? 0.414 -6.458 -2.299 1.00 96.12 186 ILE A C 1
ATOM 1502 O O . ILE A 1 186 ? 1.407 -5.861 -2.696 1.00 96.12 186 ILE A O 1
ATOM 1506 N N . GLU A 1 187 ? -0.196 -7.395 -3.010 1.00 94.56 187 GLU A N 1
ATOM 1507 C CA . GLU A 1 187 ? 0.212 -7.844 -4.339 1.00 94.56 187 GLU A CA 1
ATOM 1508 C C . GLU A 1 187 ? -0.647 -7.164 -5.407 1.00 94.56 187 GLU A C 1
ATOM 1510 O O . GLU A 1 187 ? -1.872 -7.222 -5.359 1.00 94.56 187 GLU A O 1
ATOM 1515 N N . ASN A 1 188 ? -0.026 -6.532 -6.393 1.00 93.25 188 ASN A N 1
ATOM 1516 C CA . ASN A 1 188 ? -0.698 -5.995 -7.564 1.00 93.25 188 ASN A CA 1
ATOM 1517 C C . ASN A 1 188 ? -0.743 -7.048 -8.666 1.00 93.25 188 ASN A C 1
ATOM 1519 O O . ASN A 1 188 ? 0.251 -7.337 -9.332 1.00 93.25 188 ASN A O 1
ATOM 1523 N N . THR A 1 189 ? -1.940 -7.594 -8.869 1.00 89.94 189 THR A N 1
ATOM 1524 C CA . THR A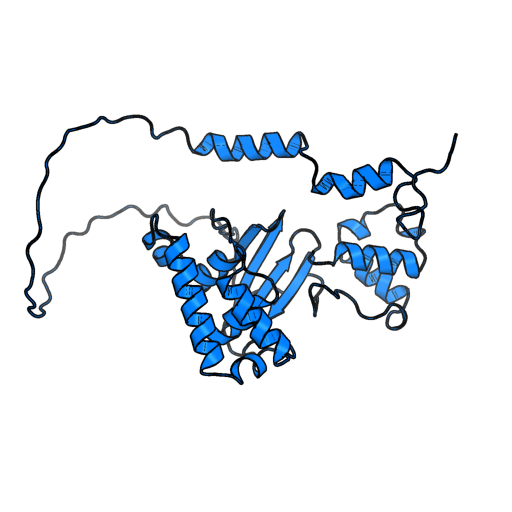 1 189 ? -2.184 -8.665 -9.841 1.00 89.94 189 THR A CA 1
ATOM 1525 C C . THR A 1 189 ? -2.041 -8.209 -11.293 1.00 89.94 189 THR A C 1
ATOM 1527 O O . THR A 1 189 ? -1.841 -9.046 -12.167 1.00 89.94 189 THR A O 1
ATOM 1530 N N . MET A 1 190 ? -2.084 -6.898 -11.564 1.00 86.06 190 MET A N 1
ATOM 1531 C CA . MET A 1 190 ? -1.977 -6.359 -12.922 1.00 86.06 190 MET A CA 1
ATOM 1532 C C . MET A 1 190 ? -0.534 -6.299 -13.421 1.00 86.06 190 MET A C 1
ATOM 1534 O O . MET A 1 190 ? -0.269 -6.580 -14.587 1.00 86.06 190 MET A O 1
ATOM 1538 N N . ASN A 1 191 ? 0.401 -5.892 -12.560 1.00 87.06 191 ASN A N 1
ATOM 1539 C CA . ASN A 1 191 ? 1.802 -5.688 -12.941 1.00 87.06 191 ASN A CA 1
ATOM 1540 C C . ASN A 1 191 ? 2.774 -6.673 -12.275 1.00 87.06 191 ASN A C 1
ATOM 1542 O O . ASN A 1 191 ? 3.972 -6.607 -12.546 1.00 87.06 191 ASN A O 1
ATOM 1546 N N . GLY A 1 192 ? 2.277 -7.574 -11.421 1.00 87.75 192 GLY A N 1
ATOM 1547 C CA . GLY A 1 192 ? 3.099 -8.557 -10.720 1.00 87.75 192 GLY A CA 1
ATOM 1548 C C . GLY A 1 192 ? 4.088 -7.918 -9.747 1.00 87.75 192 GLY A C 1
ATOM 1549 O O . GLY A 1 192 ? 5.183 -8.438 -9.558 1.00 87.75 192 GLY A O 1
ATOM 1550 N N . SER A 1 193 ? 3.754 -6.763 -9.172 1.00 93.06 193 SER A N 1
ATOM 1551 C CA . SER A 1 193 ? 4.548 -6.133 -8.113 1.00 93.06 193 SER A CA 1
ATOM 1552 C C . SER A 1 193 ? 3.893 -6.312 -6.754 1.00 93.06 193 SER A C 1
ATOM 1554 O O . SER A 1 193 ? 2.703 -6.601 -6.668 1.00 93.06 193 SER A O 1
ATOM 1556 N N . TYR A 1 194 ? 4.643 -6.124 -5.674 1.00 95.25 194 TYR A N 1
ATOM 1557 C CA . TYR A 1 194 ? 4.079 -6.163 -4.331 1.00 95.25 194 TYR A CA 1
ATOM 1558 C C . TYR A 1 194 ? 4.730 -5.146 -3.394 1.00 95.25 194 TYR A C 1
ATOM 1560 O O . TYR A 1 194 ? 5.878 -4.740 -3.580 1.00 95.25 194 TYR A O 1
ATOM 1568 N N . LEU A 1 195 ? 3.979 -4.757 -2.368 1.00 95.62 195 LEU A N 1
ATOM 1569 C CA . LEU A 1 195 ? 4.391 -3.875 -1.282 1.00 95.62 195 LEU A CA 1
ATOM 1570 C C . LEU A 1 195 ? 4.407 -4.653 0.032 1.00 95.62 195 LEU A C 1
ATOM 1572 O O . LEU A 1 195 ? 3.499 -5.442 0.301 1.00 95.62 195 LEU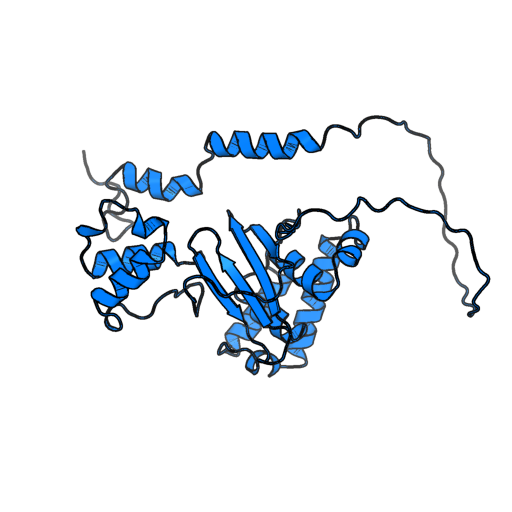 A O 1
ATOM 1576 N N . GLU A 1 196 ? 5.393 -4.364 0.877 1.00 95.62 196 GLU A N 1
ATOM 1577 C CA . GLU A 1 196 ? 5.489 -4.915 2.229 1.00 95.62 196 GLU A CA 1
ATOM 1578 C C . GLU A 1 196 ? 5.421 -3.818 3.289 1.00 95.62 196 GLU A C 1
ATOM 1580 O O . GLU A 1 196 ? 6.093 -2.786 3.195 1.00 95.62 196 GLU A O 1
ATOM 1585 N N . TYR A 1 197 ? 4.637 -4.085 4.328 1.00 95.75 197 TYR A N 1
ATOM 1586 C CA . TYR A 1 197 ? 4.560 -3.300 5.553 1.00 95.75 197 TYR A CA 1
ATOM 1587 C C . TYR A 1 197 ? 4.800 -4.264 6.708 1.00 95.75 197 TYR A C 1
ATOM 1589 O O . TYR A 1 197 ? 3.906 -5.015 7.094 1.00 95.75 197 TYR A O 1
ATOM 1597 N N . ILE A 1 198 ? 6.034 -4.300 7.196 1.00 94.94 198 ILE A N 1
ATOM 1598 C CA . ILE A 1 198 ? 6.478 -5.266 8.203 1.00 94.94 198 ILE A CA 1
ATOM 1599 C C . ILE A 1 198 ? 6.481 -4.559 9.549 1.00 94.94 198 ILE A C 1
ATOM 1601 O O . ILE A 1 198 ? 7.168 -3.549 9.687 1.00 94.94 198 ILE A O 1
ATOM 1605 N N . TYR A 1 199 ? 5.719 -5.083 10.505 1.00 94.19 199 TYR A N 1
ATOM 1606 C CA . TYR A 1 199 ? 5.728 -4.639 11.897 1.00 94.19 199 TYR A CA 1
ATOM 1607 C C . TYR A 1 199 ? 6.782 -5.393 12.714 1.00 94.19 199 TYR A C 1
ATOM 1609 O O . TYR A 1 199 ? 7.555 -4.768 13.432 1.00 94.19 199 TYR A O 1
ATOM 1617 N N . ASP A 1 200 ? 6.842 -6.716 12.567 1.00 92.00 200 ASP A N 1
ATOM 1618 C CA . ASP A 1 200 ? 7.846 -7.583 13.191 1.00 92.00 200 ASP A CA 1
ATOM 1619 C C . ASP A 1 200 ? 7.968 -8.867 12.359 1.00 92.00 200 ASP A C 1
ATOM 1621 O O . ASP A 1 200 ? 6.969 -9.350 11.834 1.00 92.00 200 ASP A O 1
ATOM 1625 N N . THR A 1 201 ? 9.164 -9.430 12.199 1.00 89.62 201 THR A N 1
ATOM 1626 C CA . THR A 1 201 ? 9.381 -10.640 11.387 1.00 89.62 201 THR A CA 1
ATOM 1627 C C . THR A 1 201 ? 8.631 -11.873 11.885 1.00 89.62 201 THR A C 1
ATOM 1629 O O . THR A 1 201 ? 8.331 -12.742 11.065 1.00 89.62 201 THR A O 1
ATOM 1632 N N . ASP A 1 202 ? 8.303 -11.929 13.176 1.00 90.75 202 ASP A N 1
ATOM 1633 C CA . ASP A 1 202 ? 7.646 -13.080 13.805 1.00 90.75 202 ASP A CA 1
ATOM 1634 C C . ASP A 1 202 ? 6.109 -12.985 13.784 1.00 90.75 202 ASP A C 1
ATOM 1636 O O . ASP A 1 202 ? 5.411 -13.960 14.070 1.00 90.75 202 ASP A O 1
ATOM 1640 N N . GLU A 1 203 ? 5.565 -11.825 13.412 1.00 91.06 203 GLU A N 1
ATOM 1641 C CA . GLU A 1 203 ? 4.123 -11.573 13.414 1.00 91.06 203 GLU A CA 1
ATOM 1642 C C . GLU A 1 203 ? 3.432 -12.103 12.142 1.00 91.06 203 GLU A C 1
ATOM 1644 O O . GLU A 1 203 ? 4.026 -12.161 11.052 1.00 91.06 203 GLU A O 1
ATOM 1649 N N . PRO A 1 204 ? 2.143 -12.483 12.231 1.00 91.00 204 PRO A N 1
ATOM 1650 C CA . PRO A 1 204 ? 1.432 -13.078 11.115 1.00 91.00 204 PRO A CA 1
ATOM 1651 C C . PRO A 1 204 ? 1.240 -12.070 9.983 1.00 91.00 204 PRO A C 1
ATOM 1653 O O . PRO A 1 204 ? 1.084 -10.862 10.187 1.00 91.00 204 PRO A O 1
ATOM 1656 N N . TRP A 1 205 ? 1.207 -12.597 8.763 1.00 94.00 205 TRP A N 1
ATOM 1657 C CA . TRP A 1 205 ? 0.999 -11.799 7.568 1.00 94.00 205 TRP A CA 1
ATOM 1658 C C . TRP A 1 205 ? -0.471 -11.740 7.155 1.00 94.00 205 TRP A C 1
ATOM 1660 O O . TRP A 1 205 ? -1.194 -12.733 7.190 1.00 94.00 205 TRP A O 1
ATOM 1670 N N . ILE A 1 206 ? -0.881 -10.573 6.676 1.00 95.19 206 ILE A N 1
ATOM 1671 C CA . ILE A 1 206 ? -2.113 -10.345 5.930 1.00 95.19 206 ILE A CA 1
ATOM 1672 C C . ILE A 1 206 ? -1.745 -10.294 4.446 1.00 95.19 206 ILE A C 1
ATOM 1674 O O . ILE A 1 206 ? -0.892 -9.496 4.057 1.00 95.19 206 ILE A O 1
ATOM 1678 N N . HIS A 1 207 ? -2.391 -11.117 3.614 1.00 95.69 207 HIS A N 1
ATOM 1679 C CA . HIS A 1 207 ? -2.216 -11.094 2.158 1.00 95.69 207 HIS A CA 1
ATOM 1680 C C . HIS A 1 207 ? -3.410 -10.417 1.490 1.00 95.69 207 HIS A C 1
ATOM 1682 O O . HIS A 1 207 ? -4.536 -10.912 1.547 1.00 95.69 207 HIS A O 1
ATOM 1688 N N . ILE A 1 208 ? -3.157 -9.288 0.836 1.00 96.19 208 ILE A N 1
ATOM 1689 C CA . ILE A 1 208 ? -4.149 -8.539 0.066 1.00 96.19 208 ILE A CA 1
ATOM 1690 C C . ILE A 1 208 ? -3.720 -8.529 -1.398 1.00 96.19 208 ILE A C 1
ATOM 1692 O O . ILE A 1 208 ? -2.544 -8.352 -1.712 1.00 96.19 208 ILE A O 1
ATOM 1696 N N . LYS A 1 209 ? -4.679 -8.682 -2.306 1.00 94.88 209 LYS A N 1
ATOM 1697 C CA . LYS A 1 209 ? -4.481 -8.524 -3.745 1.00 94.88 209 LYS A CA 1
ATOM 1698 C C . LYS A 1 209 ? -5.174 -7.260 -4.229 1.00 94.88 209 LYS A C 1
ATOM 1700 O O . LYS A 1 209 ? -6.379 -7.108 -4.051 1.00 94.88 209 LYS A O 1
ATOM 1705 N N . TYR A 1 210 ? -4.421 -6.365 -4.853 1.00 94.12 210 TYR A N 1
ATOM 1706 C CA . TYR A 1 210 ? -4.953 -5.310 -5.701 1.00 94.12 210 TYR A CA 1
ATOM 1707 C C . TYR A 1 210 ? -5.361 -5.919 -7.044 1.00 94.12 210 TYR A C 1
ATOM 1709 O O . TYR A 1 210 ? -4.546 -6.546 -7.728 1.00 94.12 210 TYR A O 1
ATOM 1717 N N . ILE A 1 211 ? -6.631 -5.744 -7.394 1.00 89.56 211 ILE A N 1
ATOM 1718 C CA . ILE A 1 211 ? -7.257 -6.373 -8.557 1.00 89.56 211 ILE A CA 1
ATOM 1719 C C . ILE A 1 211 ? -7.239 -5.388 -9.720 1.00 89.56 211 ILE A C 1
ATOM 1721 O O . ILE A 1 211 ? -6.452 -5.525 -10.646 1.00 89.56 211 ILE A O 1
ATOM 1725 N N . THR A 1 212 ? -8.090 -4.365 -9.659 1.00 86.19 212 THR A N 1
ATOM 1726 C CA . THR A 1 212 ? -8.166 -3.300 -10.662 1.00 86.19 212 THR A CA 1
ATOM 1727 C C . THR A 1 212 ? -8.937 -2.103 -10.106 1.00 86.19 212 THR A C 1
ATOM 1729 O O . THR A 1 212 ? -9.711 -2.247 -9.159 1.00 86.19 212 THR A O 1
ATOM 1732 N N . ARG A 1 213 ? -8.730 -0.907 -10.673 1.00 82.69 213 ARG A N 1
ATOM 1733 C CA . ARG A 1 213 ? -9.478 0.336 -10.368 1.00 82.69 213 ARG A CA 1
ATOM 1734 C C . ARG A 1 213 ? -9.648 0.647 -8.866 1.00 82.69 213 ARG A C 1
ATOM 1736 O O . ARG A 1 213 ? -10.691 1.135 -8.428 1.00 82.69 213 ARG A O 1
ATOM 1743 N N . GLY A 1 214 ? -8.628 0.380 -8.047 1.00 85.12 214 GLY A N 1
ATOM 1744 C CA . GLY A 1 214 ? -8.702 0.636 -6.600 1.00 85.12 214 GLY A CA 1
ATOM 1745 C C . GLY A 1 214 ? -9.521 -0.387 -5.807 1.00 85.12 214 GLY A C 1
ATOM 1746 O O . GLY A 1 214 ? -9.938 -0.074 -4.690 1.00 85.12 214 GLY A O 1
ATOM 1747 N N . ARG A 1 215 ? -9.787 -1.569 -6.377 1.00 92.56 215 ARG A N 1
ATOM 1748 C CA . ARG A 1 215 ? -10.447 -2.695 -5.707 1.00 92.56 215 ARG A CA 1
ATOM 1749 C C . ARG A 1 215 ? -9.420 -3.690 -5.186 1.00 92.56 215 ARG A C 1
ATOM 1751 O O . ARG A 1 215 ? -8.480 -4.060 -5.893 1.00 92.56 215 ARG A O 1
ATOM 1758 N N . TYR A 1 216 ? -9.642 -4.130 -3.957 1.00 96.19 216 TYR A N 1
ATOM 1759 C CA . TYR A 1 216 ? -8.777 -5.045 -3.229 1.00 96.19 216 TYR A CA 1
ATOM 1760 C C . TYR A 1 216 ? -9.570 -6.265 -2.763 1.00 96.19 216 TYR A C 1
ATOM 1762 O O . TYR A 1 216 ? -10.762 -6.160 -2.474 1.00 96.19 216 TYR A O 1
ATOM 1770 N N . GLY A 1 217 ? -8.898 -7.409 -2.679 1.00 95.31 217 GLY A N 1
ATOM 1771 C CA . GLY A 1 217 ? -9.429 -8.623 -2.068 1.00 95.31 217 GLY A CA 1
ATOM 1772 C C . GLY A 1 217 ? -8.441 -9.228 -1.076 1.00 95.31 217 GLY A C 1
ATOM 1773 O O . GLY A 1 217 ? -7.228 -9.088 -1.235 1.00 95.31 217 GLY A O 1
ATOM 1774 N N . ILE A 1 218 ? -8.956 -9.904 -0.056 1.00 94.50 218 ILE A N 1
ATOM 1775 C CA . ILE A 1 218 ? -8.168 -10.642 0.929 1.00 94.50 218 ILE A CA 1
ATOM 1776 C C . ILE A 1 218 ? -7.972 -12.085 0.462 1.00 94.50 218 ILE A C 1
ATOM 1778 O O . ILE A 1 218 ? -8.892 -12.729 -0.045 1.00 94.50 218 ILE A O 1
ATOM 1782 N N . CYS A 1 219 ? -6.748 -12.577 0.614 1.00 92.06 219 CYS A N 1
ATOM 1783 C CA . CYS A 1 219 ? -6.338 -13.912 0.217 1.00 92.06 219 CYS A CA 1
ATOM 1784 C C . CYS A 1 219 ? -6.088 -14.761 1.470 1.00 92.06 219 CYS A C 1
ATOM 1786 O O . CYS A 1 219 ? -5.220 -14.440 2.278 1.00 92.06 219 CYS A O 1
ATOM 1788 N N . GLU A 1 220 ? -6.833 -15.856 1.626 1.00 83.56 220 GLU A N 1
ATOM 1789 C CA . GLU A 1 220 ? -6.730 -16.760 2.786 1.00 83.56 220 GLU A CA 1
ATOM 1790 C C . GLU A 1 220 ? -5.730 -17.914 2.559 1.00 83.56 220 GLU A C 1
ATOM 1792 O O . GLU A 1 220 ? -5.876 -19.001 3.116 1.00 83.56 220 GLU A O 1
ATOM 1797 N N . ILE A 1 221 ? -4.715 -17.717 1.708 1.00 74.50 221 ILE A N 1
ATOM 1798 C CA . ILE A 1 221 ? -3.690 -18.739 1.443 1.00 74.50 221 ILE A CA 1
ATOM 1799 C C . ILE A 1 221 ? -2.507 -18.553 2.390 1.00 74.50 221 ILE A C 1
ATOM 1801 O O . ILE A 1 221 ? -1.879 -17.494 2.412 1.00 74.50 221 ILE A O 1
ATOM 1805 N N . PHE A 1 222 ? -2.128 -19.633 3.069 1.00 75.75 222 PHE A N 1
ATOM 1806 C CA . PHE A 1 222 ? -0.883 -19.723 3.823 1.00 75.75 222 PHE A CA 1
ATOM 1807 C C . PHE A 1 222 ? -0.128 -21.010 3.454 1.00 75.75 222 PHE A C 1
ATOM 1809 O O . PHE A 1 222 ? -0.767 -22.052 3.290 1.00 75.75 222 PHE A O 1
ATOM 1816 N N . PRO A 1 223 ? 1.213 -20.978 3.336 1.00 80.19 223 PRO A N 1
ATOM 1817 C CA . PRO A 1 223 ? 2.098 -19.823 3.515 1.00 80.19 223 PRO A CA 1
ATOM 1818 C C . PRO A 1 223 ? 2.025 -18.828 2.346 1.00 80.19 223 PRO A C 1
ATOM 1820 O O . PRO A 1 223 ? 1.741 -19.201 1.209 1.00 80.19 223 PRO A O 1
ATOM 1823 N N . ILE A 1 224 ? 2.312 -17.556 2.624 1.00 84.88 224 ILE A N 1
ATOM 1824 C CA . ILE A 1 224 ? 2.354 -16.518 1.590 1.00 84.88 224 ILE A CA 1
ATOM 1825 C C . ILE A 1 224 ? 3.614 -16.701 0.750 1.00 84.88 224 ILE A C 1
ATOM 1827 O O . ILE A 1 224 ? 4.735 -16.606 1.254 1.00 84.88 224 ILE A O 1
ATOM 1831 N N . VAL A 1 225 ? 3.426 -16.914 -0.549 1.00 82.75 225 VAL A N 1
ATOM 1832 C CA . VAL A 1 225 ? 4.520 -16.950 -1.519 1.00 82.75 225 VAL A CA 1
ATOM 1833 C C . VAL A 1 225 ? 4.667 -15.560 -2.122 1.00 82.75 225 VAL A C 1
ATOM 1835 O O . VAL A 1 225 ? 3.774 -15.071 -2.809 1.00 82.75 225 VAL A O 1
ATOM 1838 N N . LYS A 1 226 ? 5.800 -14.910 -1.854 1.00 86.56 226 LYS A N 1
ATOM 1839 C CA . LYS A 1 226 ? 6.126 -13.597 -2.416 1.00 86.56 226 LYS A CA 1
ATOM 1840 C C . LYS A 1 226 ? 6.556 -13.777 -3.867 1.00 86.56 226 LYS A C 1
ATOM 1842 O O . LYS A 1 226 ? 7.686 -14.176 -4.141 1.00 86.56 226 LYS A O 1
ATOM 1847 N N . THR A 1 227 ? 5.637 -13.527 -4.788 1.00 82.00 227 THR A N 1
ATOM 1848 C CA . THR A 1 227 ? 5.887 -13.602 -6.229 1.00 82.00 227 THR A CA 1
ATOM 1849 C C . THR A 1 227 ? 5.911 -12.210 -6.835 1.00 82.00 227 THR A C 1
ATOM 1851 O O . THR A 1 227 ? 5.041 -11.393 -6.540 1.00 82.00 227 THR A O 1
ATOM 1854 N N . GLY A 1 228 ? 6.879 -11.956 -7.716 1.00 86.38 228 GLY A N 1
ATOM 1855 C CA . GLY A 1 228 ? 6.949 -10.712 -8.473 1.00 86.38 228 GLY A CA 1
ATOM 1856 C C . GLY A 1 228 ? 7.985 -9.712 -7.963 1.00 86.38 228 GLY A C 1
ATOM 1857 O O . GLY A 1 228 ? 8.944 -10.076 -7.282 1.00 86.38 228 GLY A O 1
ATOM 1858 N N . ILE A 1 229 ? 7.824 -8.445 -8.346 1.00 91.38 229 ILE A N 1
ATOM 1859 C CA . ILE A 1 229 ? 8.790 -7.380 -8.054 1.00 91.38 229 ILE A CA 1
ATOM 1860 C C . ILE A 1 229 ? 8.415 -6.662 -6.759 1.00 91.38 229 ILE A C 1
ATOM 1862 O O . ILE A 1 229 ? 7.369 -6.020 -6.673 1.00 91.38 229 ILE A O 1
ATOM 1866 N N . HIS A 1 230 ? 9.314 -6.699 -5.777 1.00 93.38 230 HIS A N 1
ATOM 1867 C CA . HIS A 1 230 ? 9.174 -5.893 -4.570 1.00 93.38 230 HIS A CA 1
ATOM 1868 C C . HIS A 1 230 ? 9.343 -4.401 -4.880 1.00 93.38 230 HIS A C 1
ATOM 1870 O O . HIS A 1 230 ? 10.380 -3.978 -5.399 1.00 93.38 230 HIS A O 1
ATOM 1876 N N . VAL A 1 231 ? 8.346 -3.605 -4.504 1.00 93.38 231 VAL A N 1
ATOM 1877 C CA . VAL A 1 231 ? 8.366 -2.146 -4.583 1.00 93.38 231 VAL A CA 1
ATOM 1878 C C . VAL A 1 231 ? 8.492 -1.568 -3.171 1.00 93.38 231 VAL A C 1
ATOM 1880 O O . VAL A 1 231 ? 7.701 -1.867 -2.284 1.00 93.38 231 VAL A O 1
ATOM 1883 N N . GLU A 1 232 ? 9.494 -0.714 -2.948 1.00 89.38 232 GLU A N 1
ATOM 1884 C CA . GLU A 1 232 ? 9.733 -0.115 -1.624 1.00 89.38 232 GLU A CA 1
ATOM 1885 C C . GLU A 1 232 ? 8.715 1.005 -1.323 1.00 89.38 232 GLU A C 1
ATOM 1887 O O . GLU A 1 232 ? 8.077 1.037 -0.260 1.00 89.38 232 GLU A O 1
ATOM 1892 N N . TYR A 1 233 ? 8.508 1.889 -2.307 1.00 89.69 233 TYR A N 1
ATOM 1893 C CA . TYR A 1 233 ? 7.589 3.023 -2.231 1.00 89.69 233 TYR A CA 1
ATOM 1894 C C . TYR A 1 233 ? 6.635 3.032 -3.435 1.00 89.69 233 TYR A C 1
ATOM 1896 O O . TYR A 1 233 ? 7.099 2.897 -4.570 1.00 89.69 233 TYR A O 1
ATOM 1904 N N . PRO A 1 234 ? 5.322 3.216 -3.217 1.00 89.44 234 PRO A N 1
ATOM 1905 C CA . PRO A 1 234 ? 4.316 3.132 -4.279 1.00 89.44 234 PRO A CA 1
ATOM 1906 C C . PRO A 1 234 ? 4.472 4.208 -5.367 1.00 89.44 234 PRO A C 1
ATOM 1908 O O . PRO A 1 234 ? 4.209 3.948 -6.540 1.00 89.44 234 PRO A O 1
ATOM 1911 N N . ASP A 1 235 ? 4.939 5.397 -4.988 1.00 89.69 235 ASP A N 1
ATOM 1912 C CA . ASP A 1 235 ? 5.199 6.560 -5.846 1.00 89.69 235 ASP A CA 1
ATOM 1913 C C . ASP A 1 235 ? 6.582 6.519 -6.517 1.00 89.69 235 ASP A C 1
ATOM 1915 O O . ASP A 1 235 ? 6.821 7.178 -7.534 1.00 89.69 235 ASP A O 1
ATOM 1919 N N . LYS A 1 236 ? 7.500 5.722 -5.961 1.00 90.69 236 LYS A N 1
ATOM 1920 C CA . LYS A 1 236 ? 8.888 5.605 -6.405 1.00 90.69 236 LYS A CA 1
ATOM 1921 C C . LYS A 1 236 ? 9.283 4.131 -6.582 1.00 90.69 236 LYS A C 1
ATOM 1923 O O . LYS A 1 236 ? 10.081 3.612 -5.797 1.00 90.69 236 LYS A O 1
ATOM 1928 N N . PRO A 1 237 ? 8.757 3.452 -7.620 1.00 91.25 237 PRO A N 1
ATOM 1929 C CA . PRO A 1 237 ? 8.894 2.006 -7.768 1.00 91.25 237 PRO A CA 1
ATOM 1930 C C . PRO A 1 237 ? 10.315 1.521 -8.066 1.00 91.25 237 PRO A C 1
ATOM 1932 O O . PRO A 1 237 ? 10.625 0.359 -7.822 1.00 91.25 237 PRO A O 1
ATOM 1935 N N . LEU A 1 238 ? 11.189 2.391 -8.582 1.00 92.50 238 LEU A N 1
ATOM 1936 C CA . LEU A 1 238 ? 12.591 2.072 -8.846 1.00 92.50 238 LEU A CA 1
ATOM 1937 C C . LEU A 1 238 ? 13.528 3.117 -8.230 1.00 92.50 238 LEU A C 1
ATOM 1939 O O . LEU A 1 238 ? 13.157 4.252 -7.913 1.00 92.50 238 LEU A O 1
ATOM 1943 N N . ARG A 1 239 ? 14.801 2.747 -8.101 1.00 91.94 239 ARG A N 1
ATOM 1944 C CA . ARG A 1 239 ? 15.884 3.703 -7.828 1.00 91.94 239 ARG A CA 1
ATOM 1945 C C . ARG A 1 239 ? 16.211 4.504 -9.088 1.00 91.94 239 ARG A C 1
ATOM 1947 O O . ARG A 1 239 ? 15.665 4.242 -10.148 1.00 91.94 239 ARG A O 1
ATOM 1954 N N . GLY A 1 240 ? 17.101 5.490 -8.986 1.00 92.75 240 GLY A N 1
ATOM 1955 C CA . GLY A 1 240 ? 17.492 6.283 -10.154 1.00 92.75 240 GLY A CA 1
ATOM 1956 C C . GLY A 1 240 ? 18.058 5.415 -11.287 1.00 92.75 240 GLY A C 1
ATOM 1957 O O . GLY A 1 240 ? 18.731 4.419 -11.040 1.00 92.75 240 GLY A O 1
ATOM 1958 N N . ILE A 1 241 ? 17.836 5.820 -12.540 1.00 94.44 241 ILE A N 1
ATOM 1959 C CA . ILE A 1 241 ? 18.290 5.088 -13.740 1.00 94.44 241 ILE A CA 1
ATOM 1960 C C . ILE A 1 241 ? 19.799 4.772 -13.753 1.00 94.44 241 ILE A C 1
ATOM 1962 O O . ILE A 1 241 ? 20.233 3.786 -14.354 1.00 94.44 241 ILE A O 1
ATOM 1966 N N . SER A 1 242 ? 20.615 5.597 -13.091 1.00 94.38 242 SER A N 1
ATOM 1967 C CA . SER A 1 242 ? 22.061 5.395 -12.955 1.00 94.38 242 SER A CA 1
ATOM 1968 C C . SER A 1 242 ? 22.428 4.193 -12.081 1.00 94.38 242 SER A C 1
ATOM 1970 O O . SER A 1 242 ? 23.517 3.654 -12.250 1.00 94.38 242 SER A O 1
ATOM 1972 N N . THR A 1 243 ? 21.533 3.747 -11.194 1.00 95.50 243 THR A N 1
ATOM 1973 C CA . THR A 1 243 ? 21.745 2.596 -10.304 1.00 95.50 243 THR A CA 1
ATOM 1974 C C . THR A 1 243 ? 21.711 1.263 -11.049 1.00 95.50 243 THR A C 1
ATOM 1976 O O . THR A 1 243 ? 22.321 0.310 -10.582 1.00 95.50 243 THR A O 1
ATOM 1979 N N . TYR A 1 244 ? 21.041 1.199 -12.203 1.00 95.44 244 TYR A N 1
ATOM 1980 C CA . TYR A 1 244 ? 20.809 -0.055 -12.920 1.00 95.44 244 TYR A CA 1
ATOM 1981 C C . TYR A 1 244 ? 21.709 -0.211 -14.145 1.00 95.44 244 TYR A C 1
ATOM 1983 O O . TYR A 1 244 ? 21.926 0.738 -14.911 1.00 95.44 244 TYR A O 1
ATOM 1991 N N . LYS A 1 245 ? 22.170 -1.435 -14.399 1.00 95.69 245 LYS A N 1
ATOM 1992 C CA . LYS A 1 245 ? 22.755 -1.843 -15.685 1.00 95.69 245 LYS A CA 1
ATOM 1993 C C . LYS A 1 245 ? 21.656 -2.157 -16.701 1.00 95.69 245 LYS A C 1
ATOM 1995 O O . LYS A 1 245 ? 20.514 -2.431 -16.351 1.00 95.69 245 LYS A O 1
ATOM 2000 N N . VAL A 1 246 ? 21.999 -2.131 -17.991 1.00 94.25 246 VAL A N 1
ATOM 2001 C CA . VAL A 1 246 ? 21.042 -2.475 -19.062 1.00 94.25 246 VAL A CA 1
ATOM 2002 C C . VAL A 1 246 ? 20.587 -3.935 -18.955 1.00 94.25 246 VAL A C 1
ATOM 2004 O O . VAL A 1 246 ? 19.422 -4.219 -19.210 1.00 94.25 246 VAL A O 1
ATOM 2007 N N . SER A 1 247 ? 21.469 -4.849 -18.543 1.00 94.25 247 SER A N 1
ATOM 2008 C CA . SER A 1 247 ? 21.122 -6.255 -18.299 1.00 94.25 247 SER A CA 1
ATOM 2009 C C . SER A 1 247 ? 20.084 -6.405 -17.183 1.00 94.25 247 SER A C 1
ATOM 2011 O O . SER A 1 247 ? 19.056 -7.031 -17.399 1.00 94.25 247 SER A O 1
ATOM 2013 N N . GLU A 1 248 ? 20.288 -5.732 -16.047 1.00 94.69 248 GLU A N 1
ATOM 2014 C CA . GLU A 1 248 ? 19.368 -5.755 -14.897 1.00 94.69 248 GLU A CA 1
ATOM 2015 C C . GLU A 1 248 ? 17.983 -5.205 -15.265 1.00 94.69 248 GLU A C 1
ATOM 2017 O O . GLU A 1 248 ? 16.960 -5.771 -14.892 1.00 94.69 248 GLU A O 1
ATOM 2022 N N . LEU A 1 249 ? 17.926 -4.124 -16.052 1.00 94.56 249 LEU A N 1
ATOM 2023 C CA . LEU A 1 249 ? 16.649 -3.605 -16.549 1.00 94.56 249 LEU A CA 1
ATOM 2024 C C . LEU A 1 249 ? 15.964 -4.588 -17.506 1.00 94.56 249 LEU A C 1
ATOM 2026 O O . LEU A 1 249 ? 14.740 -4.661 -17.524 1.00 94.56 249 LEU A O 1
ATOM 2030 N N . ASN A 1 250 ? 16.723 -5.353 -18.293 1.00 93.19 250 ASN A N 1
ATOM 2031 C CA . ASN A 1 250 ? 16.142 -6.384 -19.149 1.00 93.19 250 ASN A CA 1
ATOM 2032 C C . ASN A 1 250 ? 15.597 -7.559 -18.336 1.00 93.19 250 ASN A C 1
ATOM 2034 O O . ASN A 1 250 ? 14.536 -8.069 -18.682 1.00 93.19 250 ASN A O 1
ATOM 2038 N N . GLU A 1 251 ? 16.265 -7.960 -17.258 1.00 92.94 251 GLU A N 1
ATOM 2039 C CA . GLU A 1 251 ? 15.766 -8.988 -16.338 1.00 92.94 251 GLU A CA 1
ATOM 2040 C C . GLU A 1 251 ? 14.468 -8.536 -15.652 1.00 92.94 251 GLU A C 1
ATOM 2042 O O . GLU A 1 251 ? 13.477 -9.263 -15.683 1.00 92.94 251 GLU A O 1
ATOM 2047 N N . LEU A 1 252 ? 14.422 -7.300 -15.141 1.00 91.88 252 LEU A N 1
ATOM 2048 C CA . LEU A 1 252 ? 13.202 -6.710 -14.567 1.00 91.88 252 LEU A CA 1
ATOM 2049 C C . LEU A 1 252 ? 12.068 -6.593 -15.592 1.00 91.88 252 LEU A C 1
ATOM 2051 O O . LEU A 1 252 ? 10.916 -6.871 -15.288 1.00 91.88 252 LEU A O 1
ATOM 2055 N N . ALA A 1 253 ? 12.378 -6.201 -16.827 1.00 91.69 253 ALA A N 1
ATOM 2056 C CA . ALA A 1 253 ? 11.392 -6.161 -17.902 1.00 91.69 253 ALA A CA 1
ATOM 2057 C C . ALA A 1 253 ? 10.861 -7.557 -18.266 1.00 91.69 253 ALA A C 1
ATOM 2059 O O . ALA A 1 253 ? 9.716 -7.678 -18.688 1.00 91.69 253 ALA A O 1
ATOM 2060 N N . ALA A 1 254 ? 11.677 -8.608 -18.122 1.00 90.31 254 ALA A N 1
ATOM 2061 C CA . ALA A 1 254 ? 11.269 -9.980 -18.413 1.00 90.31 254 ALA A CA 1
ATOM 2062 C C . ALA A 1 254 ? 10.310 -10.548 -17.359 1.00 90.31 254 ALA A C 1
ATOM 2064 O O . ALA A 1 254 ? 9.485 -11.390 -17.699 1.00 90.31 254 ALA A O 1
ATOM 2065 N N . SER A 1 255 ? 10.407 -10.105 -16.103 1.00 88.44 255 SER A N 1
ATOM 2066 C CA . SER A 1 255 ? 9.525 -10.577 -15.030 1.00 88.44 255 SER A CA 1
ATOM 2067 C C . SER A 1 255 ? 8.149 -9.906 -15.021 1.00 88.44 255 SER A C 1
ATOM 2069 O O . SER A 1 255 ? 7.259 -10.378 -14.320 1.00 88.44 255 SER A O 1
ATOM 2071 N N . ILE A 1 256 ? 7.950 -8.844 -15.811 1.00 88.94 256 ILE A N 1
ATOM 2072 C CA . ILE A 1 256 ? 6.675 -8.130 -15.938 1.00 88.94 256 ILE A CA 1
ATOM 2073 C C . ILE A 1 256 ? 5.980 -8.585 -17.229 1.00 88.94 256 ILE A C 1
ATOM 2075 O O . ILE A 1 256 ? 6.431 -8.202 -18.309 1.00 88.94 256 ILE A O 1
ATOM 2079 N N . PRO A 1 257 ? 4.864 -9.338 -17.169 1.00 85.06 257 PRO A N 1
ATOM 2080 C CA . PRO A 1 257 ? 4.240 -9.922 -18.360 1.00 85.06 257 PRO A CA 1
ATOM 2081 C C . PRO A 1 257 ? 3.867 -8.908 -19.451 1.00 85.06 257 PRO A C 1
ATOM 2083 O O . PRO A 1 257 ? 4.071 -9.172 -20.635 1.00 85.06 257 PRO A O 1
ATOM 2086 N N . SER A 1 258 ? 3.365 -7.730 -19.066 1.00 85.19 258 SER A N 1
ATOM 2087 C CA . SER A 1 258 ? 2.961 -6.679 -20.011 1.00 85.19 258 SER A CA 1
ATOM 2088 C C . SER A 1 258 ? 4.136 -6.085 -20.788 1.00 85.19 258 SER A C 1
ATOM 2090 O O . SER A 1 258 ? 3.975 -5.712 -21.944 1.00 85.19 258 SER A O 1
ATOM 2092 N N . ILE A 1 259 ? 5.324 -6.032 -20.183 1.00 89.81 259 ILE A N 1
ATOM 2093 C CA . ILE A 1 259 ? 6.544 -5.565 -20.848 1.00 89.81 259 ILE A CA 1
ATOM 2094 C C . ILE A 1 259 ? 7.223 -6.713 -21.589 1.00 89.81 259 ILE A C 1
ATOM 2096 O O . ILE A 1 259 ? 7.748 -6.523 -22.685 1.00 89.81 259 ILE A O 1
ATOM 2100 N N . ALA A 1 260 ? 7.231 -7.907 -20.998 1.00 87.81 260 ALA A N 1
ATOM 2101 C CA . ALA A 1 260 ? 7.902 -9.069 -21.554 1.00 87.81 260 ALA A CA 1
ATOM 2102 C C . ALA A 1 260 ? 7.389 -9.413 -22.957 1.00 87.81 260 ALA A C 1
ATOM 2104 O O . ALA A 1 260 ? 8.195 -9.763 -23.819 1.00 87.81 260 ALA A O 1
ATOM 2105 N N . ASN A 1 261 ? 6.082 -9.244 -23.171 1.00 87.25 261 ASN A N 1
ATOM 2106 C CA . ASN A 1 261 ? 5.384 -9.533 -24.420 1.00 87.25 261 ASN A CA 1
ATOM 2107 C C . ASN A 1 261 ? 5.313 -8.339 -25.393 1.00 87.25 261 ASN A C 1
ATOM 2109 O O . ASN A 1 261 ? 4.709 -8.469 -26.457 1.00 87.25 261 ASN A O 1
ATOM 2113 N N . ASP A 1 262 ? 5.903 -7.186 -25.061 1.00 89.31 262 ASP A N 1
ATOM 2114 C CA . ASP A 1 262 ? 5.878 -6.013 -25.939 1.00 89.31 262 ASP A CA 1
ATOM 2115 C C . ASP A 1 262 ? 6.848 -6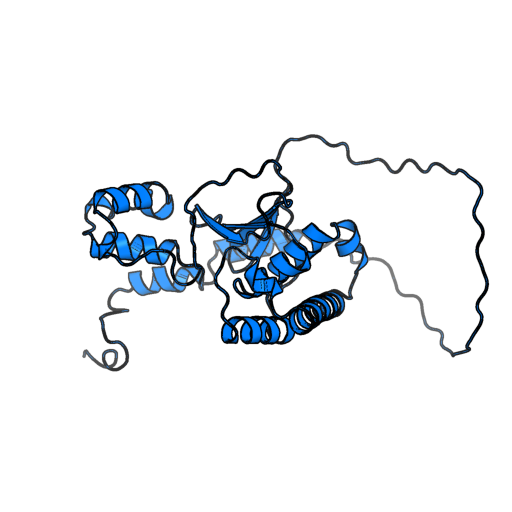.206 -27.127 1.00 89.31 262 ASP A C 1
ATOM 2117 O O . ASP A 1 262 ? 8.062 -6.339 -26.923 1.00 89.31 262 ASP A O 1
ATOM 2121 N N . PRO A 1 263 ? 6.362 -6.192 -28.384 1.00 87.12 263 PRO A N 1
ATOM 2122 C CA . PRO A 1 263 ? 7.206 -6.393 -29.561 1.00 87.12 263 PRO A CA 1
ATOM 2123 C C . PRO A 1 263 ? 8.249 -5.282 -29.755 1.00 87.12 263 PRO A C 1
ATOM 2125 O O . PRO A 1 263 ? 9.305 -5.525 -30.344 1.00 87.12 263 PRO A O 1
ATOM 2128 N N . ALA A 1 264 ? 7.997 -4.070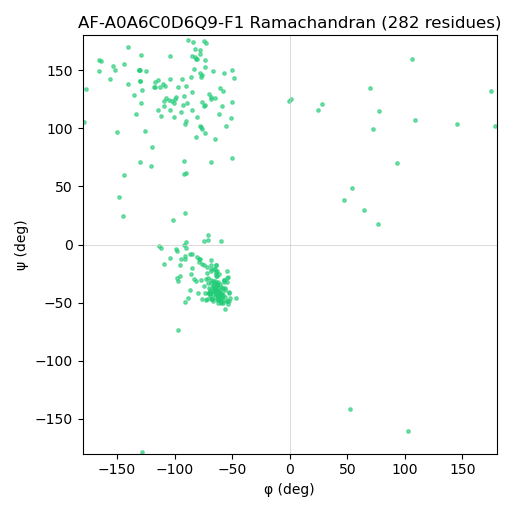 -29.250 1.00 89.31 264 ALA A N 1
ATOM 2129 C CA . ALA A 1 264 ? 8.925 -2.949 -29.341 1.00 89.31 264 ALA A CA 1
ATOM 2130 C C . ALA A 1 264 ? 10.066 -3.037 -28.314 1.00 89.31 264 ALA A C 1
ATOM 2132 O O . ALA A 1 264 ? 11.064 -2.326 -28.464 1.00 89.31 264 ALA A O 1
ATOM 2133 N N . ARG A 1 265 ? 9.973 -3.924 -27.311 1.00 87.06 265 ARG A N 1
ATOM 2134 C CA . ARG A 1 265 ? 10.945 -4.049 -26.212 1.00 87.06 265 ARG A CA 1
ATOM 2135 C C . ARG A 1 265 ? 12.387 -4.206 -26.687 1.00 87.06 265 ARG A C 1
ATOM 2137 O O . ARG A 1 265 ? 13.288 -3.607 -26.109 1.00 87.06 265 ARG A O 1
ATOM 2144 N N . SER A 1 266 ? 12.612 -4.993 -27.738 1.00 86.06 266 SER A N 1
ATOM 2145 C CA . SER A 1 266 ? 13.954 -5.257 -28.281 1.00 86.06 266 SER A CA 1
ATOM 2146 C C . SER A 1 266 ? 14.651 -4.001 -28.823 1.00 86.06 266 SER A C 1
ATOM 2148 O O . SER A 1 266 ? 15.878 -3.955 -28.883 1.00 86.06 266 SER A O 1
ATOM 2150 N N . SER A 1 267 ? 13.881 -2.973 -29.190 1.00 89.75 267 SER A N 1
ATOM 2151 C CA . SER A 1 267 ? 14.387 -1.703 -29.722 1.00 89.75 267 SER A CA 1
ATOM 2152 C C . SER A 1 267 ? 14.653 -0.644 -28.647 1.00 89.75 267 SER A C 1
ATOM 2154 O O . SER A 1 267 ? 15.279 0.382 -28.930 1.00 89.75 267 SER A O 1
ATOM 2156 N N . TRP A 1 268 ? 14.177 -0.863 -27.418 1.00 92.81 268 TRP A N 1
ATOM 2157 C CA . TRP A 1 268 ? 14.231 0.143 -26.366 1.00 92.81 268 TRP A CA 1
ATOM 2158 C C . TRP A 1 268 ? 15.653 0.380 -25.879 1.00 92.81 268 TRP A C 1
ATOM 2160 O O . TRP A 1 268 ? 16.378 -0.535 -25.481 1.00 92.81 268 TRP A O 1
ATOM 2170 N N . LYS A 1 269 ? 16.041 1.655 -25.839 1.00 94.19 269 LYS A N 1
ATOM 2171 C CA . LYS A 1 269 ? 17.289 2.064 -25.201 1.00 94.19 269 LYS A CA 1
ATOM 2172 C C . LYS A 1 269 ? 17.094 2.092 -23.688 1.00 94.19 269 LYS A C 1
ATOM 2174 O O . LYS A 1 269 ? 15.977 2.076 -23.178 1.00 94.19 269 LYS A O 1
ATOM 2179 N N . LYS A 1 270 ? 18.201 2.195 -22.948 1.00 94.25 270 LYS A N 1
ATOM 2180 C CA . LYS A 1 270 ? 18.186 2.249 -21.477 1.00 94.25 270 LYS A CA 1
ATOM 2181 C C . LYS A 1 270 ? 17.146 3.237 -20.898 1.00 94.25 270 LYS A C 1
ATOM 2183 O O . LYS A 1 270 ? 16.446 2.831 -19.971 1.00 94.25 270 LYS A O 1
ATOM 2188 N N . PRO A 1 271 ? 17.011 4.485 -21.402 1.00 95.75 271 PRO A N 1
ATOM 2189 C CA . PRO A 1 271 ? 16.012 5.427 -20.890 1.00 95.75 271 PRO A CA 1
ATOM 2190 C C . PRO A 1 271 ? 14.571 4.957 -21.104 1.00 95.75 271 PRO A C 1
ATOM 2192 O O . PRO A 1 271 ? 13.757 5.066 -20.189 1.00 95.75 271 PRO A O 1
ATOM 2195 N N . ASP A 1 272 ? 14.279 4.390 -22.273 1.00 94.62 272 ASP A N 1
ATOM 2196 C CA . ASP A 1 272 ? 12.943 3.909 -22.630 1.00 94.62 272 ASP A CA 1
ATOM 2197 C C . ASP A 1 272 ? 12.571 2.689 -21.791 1.00 94.62 272 ASP A C 1
ATOM 2199 O O . ASP A 1 272 ? 11.505 2.653 -21.181 1.00 94.62 272 ASP A O 1
ATOM 2203 N N . LEU A 1 273 ? 13.497 1.731 -21.676 1.00 94.50 273 LEU A N 1
ATOM 2204 C CA . LEU A 1 273 ? 13.331 0.528 -20.866 1.00 94.50 273 LEU A CA 1
ATOM 2205 C C . LEU A 1 273 ? 13.047 0.886 -19.404 1.00 94.50 273 LEU A C 1
ATOM 2207 O O . LEU A 1 273 ? 12.051 0.442 -18.839 1.00 94.50 273 LEU A O 1
ATOM 2211 N N . TYR A 1 274 ? 13.870 1.760 -18.818 1.00 96.38 274 TYR A N 1
ATOM 2212 C CA . TYR A 1 274 ? 13.653 2.260 -17.462 1.00 96.38 274 TYR A CA 1
ATOM 2213 C C . TYR A 1 274 ? 12.295 2.964 -17.323 1.00 96.38 274 TYR A C 1
ATOM 2215 O O . TYR A 1 274 ? 11.555 2.697 -16.380 1.00 96.38 274 TYR A O 1
ATOM 2223 N N . GLY A 1 275 ? 11.943 3.841 -18.268 1.00 94.75 275 GLY A N 1
ATOM 2224 C CA . GLY A 1 275 ? 10.687 4.588 -18.239 1.00 94.75 275 GLY A CA 1
ATOM 2225 C C . GLY A 1 275 ? 9.447 3.699 -18.353 1.00 94.75 275 GLY A C 1
ATOM 2226 O O . GLY A 1 275 ? 8.456 3.955 -17.671 1.00 94.75 275 GLY A O 1
ATOM 2227 N N . ASN A 1 276 ? 9.491 2.653 -19.181 1.00 94.38 276 ASN A N 1
ATOM 2228 C CA . ASN A 1 276 ? 8.396 1.693 -19.338 1.00 94.38 276 ASN A CA 1
ATOM 2229 C C . ASN A 1 276 ? 8.215 0.827 -18.084 1.00 94.38 276 ASN A C 1
ATOM 2231 O O . ASN A 1 276 ? 7.087 0.684 -17.610 1.00 94.38 276 ASN A O 1
ATOM 2235 N N . ILE A 1 277 ? 9.309 0.328 -17.494 1.00 94.50 277 ILE A N 1
ATOM 2236 C CA . ILE A 1 277 ? 9.258 -0.418 -16.225 1.00 94.50 277 ILE A CA 1
ATOM 2237 C C . ILE A 1 277 ? 8.709 0.479 -15.116 1.00 94.50 277 I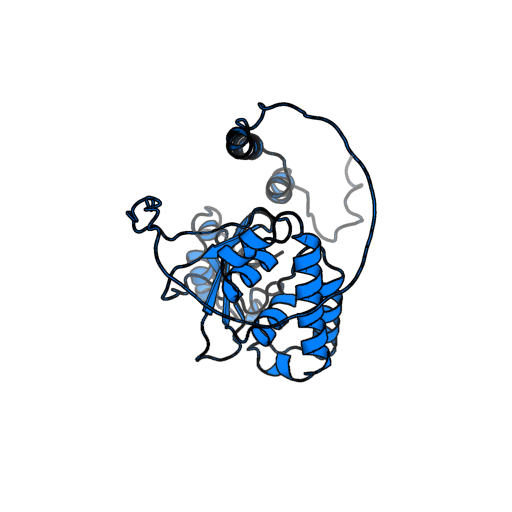LE A C 1
ATOM 2239 O O . ILE A 1 277 ? 7.768 0.094 -14.427 1.00 94.50 277 ILE A O 1
ATOM 2243 N N . TRP A 1 278 ? 9.229 1.704 -14.989 1.00 94.62 278 TRP A N 1
ATOM 2244 C CA . TRP A 1 278 ? 8.754 2.672 -14.002 1.00 94.62 278 TRP A CA 1
ATOM 2245 C C . TRP A 1 278 ? 7.247 2.900 -14.099 1.00 94.62 278 TRP A C 1
ATOM 2247 O O . TRP A 1 278 ? 6.539 2.810 -13.101 1.00 94.62 278 TRP A O 1
ATOM 2257 N N . ARG A 1 279 ? 6.751 3.193 -15.307 1.00 91.75 279 ARG A N 1
ATOM 2258 C CA . ARG A 1 279 ? 5.329 3.470 -15.545 1.00 91.75 279 ARG A CA 1
ATOM 2259 C C . ARG A 1 279 ? 4.447 2.269 -15.228 1.00 91.75 279 ARG A C 1
ATOM 2261 O O . ARG A 1 279 ? 3.348 2.459 -14.726 1.00 91.75 279 ARG A O 1
ATOM 2268 N N . THR A 1 280 ? 4.936 1.064 -15.497 1.00 92.44 280 THR A N 1
ATOM 2269 C CA . THR A 1 280 ? 4.188 -0.172 -15.245 1.00 92.44 280 THR A CA 1
ATOM 2270 C C . THR A 1 280 ? 4.136 -0.518 -13.759 1.00 92.44 280 THR A C 1
ATOM 2272 O O . THR A 1 280 ? 3.116 -1.005 -13.284 1.00 92.44 280 THR A O 1
ATOM 2275 N N . LEU A 1 281 ? 5.210 -0.244 -13.013 1.00 92.56 281 LEU A N 1
ATOM 2276 C CA . LEU A 1 281 ? 5.302 -0.532 -11.579 1.00 92.56 281 LEU A CA 1
ATOM 2277 C C . LEU A 1 281 ? 4.717 0.559 -10.676 1.00 92.56 281 LEU A C 1
ATOM 2279 O O . LEU A 1 281 ? 4.640 0.351 -9.470 1.00 92.56 281 LEU A O 1
ATOM 2283 N N . LEU A 1 282 ? 4.333 1.715 -11.217 1.00 91.19 282 LEU A N 1
ATOM 2284 C CA . LEU A 1 282 ? 3.789 2.815 -10.427 1.00 91.19 282 LEU A CA 1
ATOM 2285 C C . LEU A 1 282 ? 2.410 2.450 -9.854 1.00 91.19 282 LEU A C 1
ATOM 2287 O O . LEU A 1 282 ? 1.499 2.086 -10.597 1.00 91.19 282 LEU A O 1
ATOM 2291 N N . TRP A 1 283 ? 2.247 2.598 -8.538 1.00 87.06 283 TRP A N 1
ATOM 2292 C CA . TRP A 1 283 ? 0.971 2.411 -7.844 1.00 87.06 283 TRP A CA 1
ATOM 2293 C C . TRP A 1 283 ? 0.246 3.763 -7.761 1.00 87.06 283 TRP A C 1
ATOM 2295 O O . TRP A 1 283 ? 0.219 4.392 -6.704 1.00 87.06 283 TRP A O 1
ATOM 2305 N N . ALA A 1 284 ? -0.269 4.238 -8.901 1.00 63.34 284 ALA A N 1
ATOM 2306 C CA . ALA A 1 284 ? -1.002 5.504 -9.036 1.00 63.34 284 ALA A CA 1
ATOM 2307 C C . ALA A 1 284 ? -2.391 5.308 -9.653 1.00 63.34 284 ALA A C 1
ATOM 2309 O O . ALA A 1 284 ? -2.508 4.517 -10.619 1.00 63.34 284 ALA A O 1
#

Nearest PDB structures (foldseek):
  3von-assembly13_c  TM=5.995E-01  e=6.788E-02  Homo sapiens
  6ks5-assembly1_A  TM=3.993E-01  e=3.644E-01  Legionella pneumophila

Organism: NCBI:txid1070528

pLDDT: mean 76.65, std 24.68, range [22.66, 97.62]

Solvent-accessible surface area (backbone atoms only — not comparable to full-atom values): 17839 Å² total; per-residue (Å²): 143,84,83,85,76,70,84,84,48,103,55,90,80,66,82,42,74,63,57,48,46,70,68,41,51,88,77,51,92,47,70,75,54,53,55,52,54,50,67,63,55,73,73,67,85,83,80,89,84,84,80,92,82,83,89,85,87,87,84,90,87,83,91,86,90,84,86,89,85,88,86,87,86,87,83,88,76,83,74,81,70,84,76,91,81,73,101,62,81,58,69,47,62,53,89,56,87,32,8,53,48,47,34,54,47,31,72,72,70,31,64,68,58,59,60,71,50,57,98,44,52,72,59,53,52,50,55,51,37,51,51,50,39,51,50,45,69,78,38,78,62,51,54,68,52,32,81,51,95,66,48,73,66,55,53,52,48,35,48,50,43,55,74,71,45,85,50,70,50,84,70,40,47,54,55,51,21,50,70,71,58,23,17,37,39,40,33,32,71,77,52,37,30,29,39,77,40,40,37,48,94,88,40,62,73,43,45,33,36,38,63,57,97,81,38,26,26,28,43,80,60,79,81,80,77,92,68,66,46,79,30,91,38,54,90,50,42,63,77,64,77,86,79,56,53,70,66,58,52,48,54,57,34,55,69,21,67,80,52,49,71,38,86,65,53,87,74,50,49,67,71,53,49,52,51,53,49,43,64,57,57,41,67,123

Mean predicted aligned error: 15.11 Å

Secondary structure (DSSP, 8-state):
---STTSS-SS-SSSSHHHHHHHHGGGS--HHHHHHHHHHHTTS----------------------------------------------EE---SS-HHHHHHHHHHH-HHHHHHTGGGHHHHHHHHHHHHHHHHHH-TTGGGGSSS---HHHHHHHHHHHHH-SS--TTTHHHHHHHHT-EEEEEETTTTEEEEE-S-TTSPEEEEEE-STT-EEEE--SS----SEEES-SS--S--GGG--HHHHHHHHHHSHHHHT-TTGGG--HHHHHHHHHHHH---

Foldseek 3Di:
DDDPPPPPDPDPQPVDPVSVCVVCVLVDDDPVNVVVVVVVVVVPPDPPDDDDDDDDDDDDDDDDDDDDDDDDDDDDDPPDDPDDDDPDWDWAFDPDPQRVLVLLVCVQPNPVVVVVCPPVVVVVQQVVLVVLLVVCVVVVCLLVLKPDDADSVLSVVLSVCSNPPPYRDPSVVSSSCSVSVAKEWEAEPQFREIEITHNDPPHYYWYKYDDGDNTITTTPDPPDDNTGHYAHDLQDRDDDLVVDDPVRLVVNLCSGVVSVPDPCNVVDDSVRSVVVSRVSSHND